Protein AF-X1IVI4-F1 (afdb_monomer_lite)

InterPro domains:
  IPR029063 S-adenosyl-L-methionine-dependent methyltransferase superfamily [G3DSA:3.40.50.150] (203-255)
  IPR029063 S-adenosyl-L-methionine-dependent methyltransferase superfamily [SSF53335] (155-255)
  IPR050953 N(4)/N(6)-adenine-specific DNA methyltransferase [PTHR33841] (77-255)

pLDDT: mean 82.11, std 11.9, range [46.81, 95.81]

Radius of gyration: 19.96 Å; chains: 1; bounding box: 58×44×61 Å

Structure (mmCIF, N/CA/C/O backbone):
data_AF-X1IVI4-F1
#
_entry.id   AF-X1IVI4-F1
#
loop_
_atom_site.group_PDB
_atom_site.id
_atom_site.type_symbol
_atom_site.label_atom_id
_atom_site.label_alt_id
_atom_site.label_comp_id
_atom_site.label_asym_id
_atom_site.label_entity_id
_atom_site.label_seq_id
_atom_site.pdbx_PDB_ins_code
_atom_site.Cartn_x
_atom_site.Cartn_y
_atom_site.Cartn_z
_atom_site.occupancy
_atom_site.B_iso_or_equiv
_atom_site.auth_seq_id
_atom_site.auth_comp_id
_atom_site.auth_asym_id
_atom_site.auth_atom_id
_atom_site.pdbx_PDB_model_num
ATOM 1 N N . LEU A 1 1 ? 22.236 2.632 11.333 1.00 52.00 1 LEU A N 1
ATOM 2 C CA . LEU A 1 1 ? 20.881 2.958 11.839 1.00 52.00 1 LEU A CA 1
ATOM 3 C C . LEU A 1 1 ? 20.110 1.656 11.876 1.00 52.00 1 LEU A C 1
ATOM 5 O O . LEU A 1 1 ? 19.772 1.138 10.817 1.00 52.00 1 LEU A O 1
ATOM 9 N N . GLU A 1 2 ? 19.978 1.084 13.067 1.00 62.72 2 GLU A N 1
ATOM 10 C CA . GLU A 1 2 ? 19.555 -0.302 13.268 1.00 62.72 2 GLU A CA 1
ATOM 11 C C . GLU A 1 2 ? 18.112 -0.347 13.764 1.00 62.72 2 GLU A C 1
ATOM 13 O O . GLU A 1 2 ? 17.697 0.466 14.592 1.00 62.72 2 GLU A O 1
ATOM 18 N N . TRP A 1 3 ? 17.346 -1.287 13.221 1.00 69.19 3 TRP A N 1
ATOM 19 C CA . TRP A 1 3 ? 16.094 -1.709 13.826 1.00 69.19 3 TRP A CA 1
ATOM 20 C C . TRP A 1 3 ? 16.425 -2.445 15.117 1.00 69.19 3 TRP A C 1
ATOM 22 O O . TRP A 1 3 ? 17.243 -3.365 15.102 1.00 69.19 3 TRP A O 1
ATOM 32 N N . VAL A 1 4 ? 15.793 -2.058 16.222 1.00 72.00 4 VAL A N 1
ATOM 33 C CA . VAL A 1 4 ? 15.924 -2.782 17.491 1.00 72.00 4 VAL A CA 1
ATOM 34 C C . VAL A 1 4 ? 14.579 -3.393 17.821 1.00 72.00 4 VAL A C 1
ATOM 36 O O . VAL A 1 4 ? 13.548 -2.731 17.724 1.00 72.00 4 VAL A O 1
ATOM 39 N N . ILE A 1 5 ? 14.586 -4.667 18.197 1.00 70.38 5 ILE A N 1
ATOM 40 C CA . ILE A 1 5 ? 13.377 -5.381 18.593 1.00 70.38 5 ILE A CA 1
ATOM 41 C C . ILE A 1 5 ? 13.575 -5.891 20.001 1.00 70.38 5 ILE A C 1
ATOM 43 O O . ILE A 1 5 ? 14.513 -6.635 20.287 1.00 70.38 5 ILE A O 1
ATOM 47 N N . ARG A 1 6 ? 12.672 -5.480 20.882 1.00 73.19 6 ARG A N 1
ATOM 48 C CA . ARG A 1 6 ? 12.629 -5.932 22.260 1.00 73.19 6 ARG A CA 1
ATOM 49 C C . ARG A 1 6 ? 11.423 -6.838 22.423 1.00 73.19 6 ARG A C 1
ATOM 51 O O . ARG A 1 6 ? 10.284 -6.398 22.340 1.00 73.19 6 ARG A O 1
ATOM 58 N N . VAL A 1 7 ? 11.689 -8.113 22.662 1.00 68.31 7 VAL A N 1
ATOM 59 C CA . VAL A 1 7 ? 10.651 -9.107 22.938 1.00 68.31 7 VAL A CA 1
ATOM 60 C C . VAL A 1 7 ? 10.567 -9.312 24.444 1.00 68.31 7 VAL A C 1
ATOM 62 O O . VAL A 1 7 ? 11.583 -9.522 25.107 1.00 68.31 7 VAL A O 1
ATOM 65 N N . SER A 1 8 ? 9.357 -9.266 24.987 1.00 70.88 8 SER A N 1
ATOM 66 C CA . SER A 1 8 ? 9.056 -9.680 26.353 1.00 70.88 8 SER A CA 1
ATOM 67 C C . SER A 1 8 ? 7.964 -10.756 26.361 1.00 70.88 8 SER A C 1
ATOM 69 O O . SER A 1 8 ? 7.413 -11.125 25.325 1.00 70.88 8 SER A O 1
ATOM 71 N N . ASN A 1 9 ? 7.626 -11.264 27.548 1.00 60.81 9 ASN A N 1
ATOM 72 C CA . ASN A 1 9 ? 6.599 -12.297 27.702 1.00 60.81 9 ASN A CA 1
ATOM 73 C C . ASN A 1 9 ? 5.182 -11.829 27.324 1.00 60.81 9 ASN A C 1
ATOM 75 O O . ASN A 1 9 ? 4.308 -12.668 27.126 1.00 60.81 9 ASN A O 1
ATOM 79 N N . SER A 1 10 ? 4.927 -10.522 27.266 1.00 68.12 10 SER A N 1
ATOM 80 C CA . SER A 1 10 ? 3.592 -9.965 27.007 1.00 68.12 10 SER A CA 1
ATOM 81 C C . SER A 1 10 ? 3.530 -9.054 25.789 1.00 68.12 10 SER A C 1
ATOM 83 O O . SER A 1 10 ? 2.434 -8.743 25.334 1.00 68.12 10 SER A O 1
ATOM 85 N N . GLU A 1 11 ? 4.670 -8.636 25.247 1.00 74.38 11 GLU A N 1
ATOM 86 C CA . GLU A 1 11 ? 4.734 -7.596 24.221 1.00 74.38 11 GLU A CA 1
ATOM 87 C C . GLU A 1 11 ? 5.984 -7.725 23.352 1.00 74.38 11 GLU A C 1
ATOM 89 O O . GLU A 1 11 ? 7.027 -8.204 23.804 1.00 74.38 11 GLU A O 1
ATOM 94 N N . VAL A 1 12 ? 5.880 -7.239 22.118 1.00 70.69 12 VAL A N 1
ATOM 95 C CA . VAL A 1 12 ? 7.023 -6.924 21.262 1.00 70.69 12 VAL A CA 1
ATOM 96 C C . VAL A 1 12 ? 7.058 -5.422 21.026 1.00 70.69 12 VAL A C 1
ATOM 98 O O . VAL A 1 12 ? 6.087 -4.853 20.527 1.00 70.69 12 VAL A O 1
ATOM 101 N N . GLU A 1 13 ? 8.179 -4.794 21.363 1.00 77.12 13 GLU A N 1
ATOM 102 C CA . GLU A 1 13 ? 8.463 -3.390 21.077 1.00 77.12 13 GLU A CA 1
ATOM 103 C C . GLU A 1 13 ? 9.459 -3.292 19.916 1.00 77.12 13 GLU A C 1
ATOM 105 O O . GLU A 1 13 ? 10.494 -3.963 19.900 1.00 77.12 13 GLU A O 1
ATOM 110 N N . TYR A 1 14 ? 9.153 -2.438 18.946 1.00 72.25 14 TYR A N 1
ATOM 111 C CA . TYR A 1 14 ? 9.978 -2.183 17.771 1.00 72.25 14 TYR A CA 1
ATOM 112 C C . TYR A 1 14 ? 10.471 -0.762 17.825 1.00 72.25 14 TYR A C 1
ATOM 114 O O . TYR A 1 14 ? 9.686 0.157 18.063 1.00 72.25 14 TYR A O 1
ATOM 122 N N . TYR A 1 15 ? 11.748 -0.592 17.529 1.00 76.25 15 TYR A N 1
ATOM 123 C CA . TYR A 1 15 ? 12.389 0.701 17.508 1.00 76.25 15 TYR A CA 1
ATOM 124 C C . TYR A 1 15 ? 12.994 0.972 16.140 1.00 76.25 15 TYR A C 1
ATOM 126 O O . TYR A 1 15 ? 13.661 0.113 15.556 1.00 76.25 15 TYR A O 1
ATOM 134 N N . TRP A 1 16 ? 12.830 2.205 15.679 1.00 72.94 16 TRP A N 1
ATOM 135 C CA . TRP A 1 16 ? 13.530 2.741 14.521 1.00 72.94 16 TRP A CA 1
ATOM 136 C C . TRP A 1 16 ? 14.096 4.112 14.881 1.00 72.94 16 TRP A C 1
ATOM 138 O O . TRP A 1 16 ? 13.392 4.950 15.431 1.00 72.94 16 TRP A O 1
ATOM 148 N N . LYS A 1 17 ? 15.397 4.326 14.637 1.00 75.19 17 LYS A N 1
ATOM 149 C CA . LYS A 1 17 ? 16.117 5.555 15.040 1.00 75.19 17 LYS A CA 1
ATOM 150 C C . LYS A 1 17 ? 15.911 5.935 16.528 1.00 75.19 17 LYS A C 1
ATOM 152 O O . LYS A 1 17 ? 15.876 7.113 16.859 1.00 75.19 17 LYS A O 1
ATOM 157 N N . ASN A 1 18 ? 15.828 4.940 17.420 1.00 69.12 18 ASN A N 1
ATOM 158 C CA . ASN A 1 18 ? 15.554 5.075 18.865 1.00 69.12 18 ASN A CA 1
ATOM 159 C C . ASN A 1 18 ? 14.126 5.515 19.247 1.00 69.12 18 ASN A C 1
ATOM 161 O O . ASN A 1 18 ? 13.861 5.730 20.428 1.00 69.12 18 ASN A O 1
ATOM 165 N N . GLU A 1 19 ? 13.196 5.598 18.296 1.00 71.75 19 GLU A N 1
ATOM 166 C CA . GLU A 1 19 ? 11.774 5.820 18.569 1.00 71.75 19 GLU A CA 1
ATOM 167 C C . GLU A 1 19 ? 11.023 4.489 18.572 1.00 71.75 19 GLU A C 1
ATOM 169 O O . GLU A 1 19 ? 11.258 3.654 17.698 1.00 71.75 19 GLU A O 1
ATOM 174 N N . ILE A 1 20 ? 10.115 4.286 19.535 1.00 72.06 20 ILE A N 1
ATOM 175 C CA . ILE A 1 20 ? 9.200 3.138 19.510 1.00 72.06 20 ILE A CA 1
ATOM 176 C C . ILE A 1 20 ? 8.223 3.353 18.357 1.00 72.06 20 ILE A C 1
ATOM 178 O O . ILE A 1 20 ? 7.423 4.286 18.380 1.00 72.06 20 ILE A O 1
ATOM 182 N N . ILE A 1 21 ? 8.278 2.472 17.367 1.00 72.50 21 ILE A N 1
ATOM 183 C CA . ILE A 1 21 ? 7.379 2.483 16.212 1.00 72.50 21 ILE A CA 1
ATOM 184 C C . ILE A 1 21 ? 6.227 1.493 16.384 1.00 72.50 21 ILE A C 1
ATOM 186 O O . ILE A 1 21 ? 5.130 1.725 15.910 1.00 72.50 21 ILE A O 1
ATOM 190 N N . ALA A 1 22 ? 6.390 0.395 17.108 1.00 66.88 22 ALA A N 1
ATOM 191 C CA . ALA A 1 22 ? 5.257 -0.484 17.363 1.00 66.88 22 ALA A CA 1
ATOM 192 C C . ALA A 1 22 ? 5.391 -1.144 18.719 1.00 66.88 22 ALA A C 1
ATOM 194 O O . ALA A 1 22 ? 6.490 -1.487 19.153 1.00 66.88 22 ALA A O 1
ATOM 195 N N . LYS A 1 23 ? 4.245 -1.329 19.365 1.00 72.62 23 LYS A N 1
ATOM 196 C CA . LYS A 1 23 ? 4.102 -2.126 20.571 1.00 72.62 23 LYS A CA 1
ATOM 197 C C . LYS A 1 23 ? 2.948 -3.084 20.339 1.00 72.62 23 LYS A C 1
ATOM 199 O O . LYS A 1 23 ? 1.798 -2.663 20.274 1.00 72.62 23 LYS A O 1
ATOM 204 N N . ILE A 1 24 ? 3.283 -4.351 20.139 1.00 67.50 24 ILE A N 1
ATOM 205 C CA . ILE A 1 24 ? 2.316 -5.406 19.852 1.00 67.50 24 ILE A CA 1
ATOM 206 C C . ILE A 1 24 ? 2.166 -6.238 21.115 1.00 67.50 24 ILE A C 1
ATOM 208 O O . ILE A 1 24 ? 3.107 -6.919 21.522 1.00 67.50 24 ILE A O 1
ATOM 212 N N . GLU A 1 25 ? 0.996 -6.190 21.746 1.00 69.88 25 GLU A N 1
ATOM 213 C CA . GLU A 1 25 ? 0.688 -7.088 22.856 1.00 69.88 25 GLU A CA 1
ATOM 214 C C . GLU A 1 25 ? 0.514 -8.515 22.322 1.00 69.88 25 GLU A C 1
ATOM 216 O O . GLU A 1 25 ? -0.362 -8.797 21.510 1.00 69.88 25 GLU A O 1
ATOM 221 N N . LEU A 1 26 ? 1.334 -9.450 22.799 1.00 60.03 26 LEU A N 1
ATOM 222 C CA . LEU A 1 26 ? 1.323 -10.846 22.345 1.00 60.03 26 LEU A CA 1
ATOM 223 C C . LEU A 1 26 ? 0.174 -11.671 22.952 1.00 60.03 26 LEU A C 1
ATOM 225 O O . LEU A 1 26 ? 0.108 -12.889 22.752 1.00 60.03 26 LEU A O 1
ATOM 229 N N . GLY A 1 27 ? -0.699 -11.037 23.746 1.00 55.28 27 GLY A N 1
ATOM 230 C CA . GLY A 1 27 ? -1.882 -11.665 24.335 1.00 55.28 27 GLY A CA 1
ATOM 231 C C . GLY A 1 27 ? -1.582 -12.968 25.085 1.00 55.28 27 GLY A C 1
ATOM 232 O O . GLY A 1 27 ? -2.440 -13.847 25.159 1.00 55.28 27 GLY A O 1
ATOM 233 N N . ILE A 1 28 ? -0.361 -13.156 25.614 1.00 52.16 28 ILE A N 1
ATOM 234 C CA . ILE A 1 28 ? 0.049 -14.397 26.290 1.00 52.16 28 ILE A CA 1
ATOM 235 C C . ILE A 1 28 ? -0.535 -14.425 27.709 1.00 52.16 28 ILE A C 1
ATOM 237 O O . ILE A 1 28 ? 0.174 -14.378 28.711 1.00 52.16 28 ILE A O 1
ATOM 241 N N . LYS A 1 29 ? -1.863 -14.504 27.823 1.00 50.81 29 LYS A N 1
ATOM 242 C CA . LYS A 1 29 ? -2.499 -14.945 29.067 1.00 50.81 29 LYS A CA 1
ATOM 243 C C . LYS A 1 29 ? -2.269 -16.452 29.213 1.00 50.81 29 LYS A C 1
ATOM 245 O O . LYS A 1 29 ? -2.245 -17.176 28.220 1.00 50.81 29 LYS A O 1
ATOM 250 N N . LYS A 1 30 ? -2.093 -16.931 30.452 1.00 49.12 30 LYS A N 1
ATOM 251 C CA . LYS A 1 30 ? -1.904 -18.352 30.838 1.00 49.12 30 LYS A CA 1
ATOM 252 C C . LYS A 1 30 ? -3.148 -19.233 30.572 1.00 49.12 30 LYS A C 1
ATOM 254 O O . LYS A 1 30 ? -3.484 -20.102 31.369 1.00 49.12 30 LYS A O 1
ATOM 259 N N . THR A 1 31 ? -3.866 -19.000 29.481 1.00 56.88 31 THR A N 1
ATOM 260 C CA . THR A 1 31 ? -5.021 -19.778 29.031 1.00 56.88 31 THR A CA 1
ATOM 261 C C . THR A 1 31 ? -4.674 -20.502 27.735 1.00 56.88 31 THR A C 1
ATOM 263 O O . THR A 1 31 ? -3.832 -20.053 26.960 1.00 56.88 31 THR A O 1
ATOM 266 N N . LYS A 1 32 ? -5.302 -21.659 27.510 1.00 56.91 32 LYS A N 1
ATOM 267 C CA . LYS A 1 32 ? -5.091 -22.497 26.323 1.00 56.91 32 LYS A CA 1
ATOM 268 C C . LYS A 1 32 ? -5.455 -21.684 25.068 1.00 56.91 32 LYS A C 1
ATOM 270 O O . LYS A 1 32 ? -6.625 -21.361 24.888 1.00 56.91 32 LYS A O 1
ATOM 275 N N . LYS A 1 33 ? -4.460 -21.312 24.255 1.00 65.19 33 LYS A N 1
ATOM 276 C CA . LYS A 1 33 ? -4.655 -20.521 23.026 1.00 65.19 33 LYS A CA 1
ATOM 277 C C . LYS A 1 33 ? -5.454 -21.313 21.990 1.00 65.19 33 LYS A C 1
ATOM 279 O O . LYS A 1 33 ? -5.271 -22.528 21.873 1.00 65.19 33 LYS A O 1
ATOM 284 N N . SER A 1 34 ? -6.333 -20.635 21.257 1.00 73.25 34 SER A N 1
ATOM 285 C CA . SER A 1 34 ? -7.031 -21.230 20.117 1.00 73.25 34 SER A CA 1
ATOM 286 C C . SER A 1 34 ? -6.068 -21.425 18.935 1.00 73.25 34 SER A C 1
ATOM 288 O O . SER A 1 34 ? -4.972 -20.862 18.911 1.00 73.25 34 SER A O 1
ATOM 290 N N . LYS A 1 35 ? -6.458 -22.232 17.936 1.00 75.12 35 LYS A N 1
ATOM 291 C CA . LYS A 1 35 ? -5.673 -22.376 16.693 1.00 75.12 35 LYS A CA 1
ATOM 292 C C . LYS A 1 35 ? -5.521 -21.041 15.950 1.00 75.12 35 LYS A C 1
ATOM 294 O O . LYS A 1 35 ? -4.478 -20.812 15.347 1.00 75.12 35 LYS A O 1
ATOM 299 N N . GLU A 1 36 ? -6.531 -20.178 16.028 1.00 74.38 36 GLU A N 1
ATOM 300 C CA . GLU A 1 36 ? -6.524 -18.859 15.391 1.00 74.38 36 GLU A CA 1
ATOM 301 C C . GLU A 1 36 ? -5.499 -17.930 16.054 1.00 74.38 36 GLU A C 1
ATOM 303 O O . GLU A 1 36 ? -4.678 -17.323 15.373 1.00 74.38 36 GLU A O 1
ATOM 308 N N . ASP A 1 37 ? -5.453 -17.918 17.391 1.00 70.00 37 ASP A N 1
ATOM 309 C CA . ASP A 1 37 ? -4.484 -17.110 18.145 1.00 70.00 37 ASP A CA 1
ATOM 310 C C . ASP A 1 37 ? -3.037 -17.494 17.810 1.00 70.00 37 ASP A C 1
ATOM 312 O O . ASP A 1 37 ? -2.162 -16.636 17.714 1.00 70.00 37 ASP A O 1
ATOM 316 N N . ILE A 1 38 ? -2.772 -18.793 17.634 1.00 74.00 38 ILE A N 1
ATOM 317 C CA . ILE A 1 38 ? -1.444 -19.292 17.256 1.00 74.00 38 ILE A CA 1
ATOM 318 C C . ILE A 1 38 ? -1.061 -18.769 15.869 1.00 74.00 38 ILE A C 1
ATOM 320 O O . ILE A 1 38 ? 0.036 -18.242 15.709 1.00 74.00 38 ILE A O 1
ATOM 324 N N . LYS A 1 39 ? -1.978 -18.835 14.900 1.00 75.81 39 LYS A N 1
ATOM 325 C CA . LYS A 1 39 ? -1.747 -18.374 13.526 1.00 75.81 39 LYS A CA 1
ATOM 326 C C . LYS A 1 39 ? -1.482 -16.866 13.447 1.00 75.81 39 LYS A C 1
ATOM 328 O O . LYS A 1 39 ? -0.621 -16.428 12.683 1.00 75.81 39 LYS A O 1
ATOM 333 N N . ILE A 1 40 ? -2.183 -16.071 14.257 1.00 73.38 40 ILE A N 1
ATOM 334 C CA . ILE A 1 40 ? -1.942 -14.624 14.368 1.00 73.38 40 ILE A CA 1
ATOM 335 C C . ILE A 1 40 ? -0.533 -14.364 14.910 1.00 73.38 40 ILE A C 1
ATOM 337 O O . ILE A 1 40 ? 0.213 -13.569 14.342 1.00 73.38 40 ILE A O 1
ATOM 341 N N . ILE A 1 41 ? -0.129 -15.071 15.968 1.00 72.12 41 ILE A N 1
ATOM 342 C CA . ILE A 1 41 ? 1.209 -14.918 16.556 1.00 72.12 41 ILE A CA 1
ATOM 343 C C . ILE A 1 41 ? 2.298 -15.338 15.572 1.00 72.12 41 ILE A C 1
ATOM 345 O O . ILE A 1 41 ? 3.292 -14.631 15.440 1.00 72.12 41 ILE A O 1
ATOM 349 N N . GLU A 1 42 ? 2.120 -16.455 14.869 1.00 76.94 42 GLU A N 1
ATOM 350 C CA . GLU A 1 42 ? 3.041 -16.897 13.818 1.00 76.94 42 GLU A CA 1
ATOM 351 C C . GLU A 1 42 ? 3.179 -15.842 12.717 1.00 76.94 42 GLU A C 1
ATOM 353 O O . GLU A 1 42 ? 4.297 -15.533 12.306 1.00 76.94 42 GLU A O 1
ATOM 358 N N . SER A 1 43 ? 2.064 -15.234 12.298 1.00 76.12 43 SER A N 1
ATOM 359 C CA . SER A 1 43 ? 2.056 -14.163 11.294 1.00 76.12 43 SER A CA 1
ATOM 360 C C . SER A 1 43 ? 2.820 -12.936 11.787 1.00 76.12 43 SER A C 1
ATOM 362 O O . SER A 1 43 ? 3.706 -12.447 11.087 1.00 76.12 43 SER A O 1
ATOM 364 N N . ILE A 1 44 ? 2.559 -12.493 13.023 1.00 72.94 44 ILE A N 1
ATOM 365 C CA . ILE A 1 44 ? 3.290 -11.388 13.652 1.00 72.94 44 ILE A CA 1
ATOM 366 C C . ILE A 1 44 ? 4.781 -11.715 13.672 1.00 72.94 44 ILE A C 1
ATOM 368 O O . ILE A 1 44 ? 5.552 -10.944 13.113 1.00 72.94 44 ILE A O 1
ATOM 372 N N . LEU A 1 45 ? 5.191 -12.866 14.219 1.00 74.62 45 LEU A N 1
ATOM 373 C CA . LEU A 1 45 ? 6.593 -13.301 14.288 1.00 74.62 45 LEU A CA 1
ATOM 374 C C . LEU A 1 45 ? 7.269 -13.334 12.907 1.00 74.62 45 LEU A C 1
ATOM 376 O O . LEU A 1 45 ? 8.397 -12.858 12.764 1.00 74.62 45 LEU A O 1
ATOM 380 N N . ALA A 1 46 ? 6.583 -13.836 11.880 1.00 78.56 46 ALA A N 1
ATOM 381 C CA . ALA A 1 46 ? 7.094 -13.850 10.512 1.00 78.56 46 ALA A CA 1
ATOM 382 C C . ALA A 1 46 ? 7.322 -12.430 9.969 1.00 78.56 46 ALA A C 1
ATOM 384 O O . ALA A 1 46 ? 8.360 -12.173 9.353 1.00 78.56 46 ALA A O 1
ATOM 385 N N . THR A 1 47 ? 6.410 -11.492 10.250 1.00 78.81 47 THR A N 1
ATOM 386 C CA . THR A 1 47 ? 6.570 -10.086 9.838 1.00 78.81 47 THR A CA 1
ATOM 387 C C . THR A 1 47 ? 7.746 -9.398 10.538 1.00 78.81 47 THR A C 1
ATOM 389 O O . THR A 1 47 ? 8.469 -8.625 9.914 1.00 78.81 47 THR A O 1
ATOM 392 N N . ILE A 1 48 ? 8.027 -9.741 11.804 1.00 73.06 48 ILE A N 1
ATOM 393 C CA . ILE A 1 48 ? 9.208 -9.257 12.551 1.00 73.06 48 ILE A CA 1
ATOM 394 C C . ILE A 1 48 ? 10.483 -9.605 11.804 1.00 73.06 48 ILE A C 1
ATOM 396 O O . ILE A 1 48 ? 11.336 -8.752 11.550 1.00 73.06 48 ILE A O 1
ATOM 400 N N . VAL A 1 49 ? 10.602 -10.889 11.466 1.00 76.56 49 VAL A N 1
ATOM 401 C CA . VAL A 1 49 ? 11.758 -11.411 10.754 1.00 76.56 49 VAL A CA 1
ATOM 402 C C . VAL A 1 49 ? 11.841 -10.744 9.391 1.00 76.56 49 VAL A C 1
ATOM 404 O O . VAL A 1 49 ? 12.931 -10.344 9.002 1.00 76.56 49 VAL A O 1
ATOM 407 N N . ALA A 1 50 ? 10.712 -10.563 8.697 1.00 77.06 50 ALA A N 1
ATOM 408 C CA . ALA A 1 50 ? 10.662 -9.897 7.401 1.00 77.06 50 ALA A CA 1
ATOM 409 C C . ALA A 1 50 ? 11.212 -8.462 7.453 1.00 77.06 50 ALA A C 1
ATOM 411 O O . ALA A 1 50 ? 12.062 -8.123 6.635 1.00 77.06 50 ALA A O 1
ATOM 412 N N . VAL A 1 51 ? 10.809 -7.665 8.448 1.00 73.75 51 VAL A N 1
ATOM 413 C CA . VAL A 1 51 ? 11.245 -6.268 8.624 1.00 73.75 51 VAL A CA 1
ATOM 414 C C . VAL A 1 51 ? 12.751 -6.148 8.884 1.00 73.75 51 VAL A C 1
ATOM 416 O O . VAL A 1 51 ? 13.388 -5.239 8.351 1.00 73.75 51 VAL A O 1
ATOM 419 N N . ILE A 1 52 ? 13.335 -7.058 9.673 1.00 70.56 52 ILE A N 1
ATOM 420 C CA . ILE A 1 52 ? 14.790 -7.068 9.922 1.00 70.56 52 ILE A CA 1
ATOM 421 C C . ILE A 1 52 ? 15.548 -7.673 8.737 1.00 70.56 52 ILE A C 1
ATOM 423 O O . ILE A 1 52 ? 16.677 -7.281 8.435 1.00 70.56 52 ILE A O 1
ATOM 427 N N . SER A 1 53 ? 14.957 -8.670 8.080 1.00 68.31 53 SER A N 1
ATOM 428 C CA . SER A 1 53 ? 15.610 -9.384 6.994 1.00 68.31 53 SER A CA 1
ATOM 429 C C . SER A 1 53 ? 15.775 -8.468 5.787 1.00 68.31 53 SER A C 1
ATOM 431 O O . SER A 1 53 ? 14.818 -7.904 5.262 1.00 68.31 53 SER A O 1
ATOM 433 N N . ASN A 1 54 ? 17.005 -8.339 5.303 1.00 66.12 54 ASN A N 1
ATOM 434 C CA . ASN A 1 54 ? 17.263 -7.586 4.087 1.00 66.12 54 ASN A CA 1
ATOM 435 C C . ASN A 1 54 ? 16.869 -8.432 2.864 1.00 66.12 54 ASN A C 1
ATOM 437 O O . ASN A 1 54 ? 17.687 -9.193 2.346 1.00 66.12 54 ASN A O 1
ATOM 441 N N . ARG A 1 55 ? 15.602 -8.344 2.441 1.00 72.12 55 ARG A N 1
ATOM 442 C CA . ARG A 1 55 ? 15.067 -9.109 1.304 1.00 72.12 55 ARG A CA 1
ATOM 443 C C . ARG A 1 55 ? 15.562 -8.535 -0.035 1.00 72.12 55 ARG A C 1
ATOM 445 O O . ARG A 1 55 ? 15.407 -7.329 -0.251 1.00 72.12 55 ARG A O 1
ATOM 452 N N . PRO A 1 56 ? 16.157 -9.366 -0.915 1.00 72.69 56 PRO A N 1
ATOM 453 C CA . PRO A 1 56 ? 16.659 -8.921 -2.215 1.00 72.69 56 PRO A CA 1
ATOM 454 C C . PRO A 1 56 ? 15.558 -8.808 -3.279 1.00 72.69 56 PRO A C 1
ATOM 456 O O . PRO A 1 56 ? 15.696 -7.993 -4.188 1.00 72.69 56 PRO A O 1
ATOM 459 N N . SER A 1 57 ? 14.473 -9.581 -3.160 1.00 83.25 57 SER A N 1
ATOM 460 C CA . SER A 1 57 ? 13.317 -9.525 -4.056 1.00 83.25 57 SER A CA 1
ATOM 461 C C . SER A 1 57 ? 11.997 -9.448 -3.288 1.00 83.25 57 SER A C 1
ATOM 463 O O . SER A 1 57 ? 11.913 -9.872 -2.130 1.00 83.25 57 SER A O 1
ATOM 465 N N . PHE A 1 58 ? 10.982 -8.899 -3.949 1.00 87.00 58 PHE A N 1
ATOM 466 C CA . PHE A 1 58 ? 9.615 -8.775 -3.463 1.00 87.00 58 PHE A CA 1
ATOM 467 C C . PHE A 1 58 ? 8.636 -9.380 -4.469 1.00 87.00 58 PHE A C 1
ATOM 469 O O . PHE A 1 58 ? 8.451 -8.829 -5.551 1.00 87.00 58 PHE A O 1
ATOM 476 N N . ASN A 1 59 ? 7.968 -10.458 -4.065 1.00 89.88 59 ASN A N 1
ATOM 477 C CA . ASN A 1 59 ? 6.665 -10.868 -4.589 1.00 89.88 59 ASN A CA 1
ATOM 478 C C . ASN A 1 59 ? 5.548 -10.448 -3.623 1.00 89.88 59 ASN A C 1
ATOM 480 O O . ASN A 1 59 ? 5.823 -9.877 -2.562 1.00 89.88 59 ASN A O 1
ATOM 484 N N . ALA A 1 60 ? 4.297 -10.761 -3.963 1.00 89.25 60 ALA A N 1
ATOM 485 C CA . ALA A 1 60 ? 3.129 -10.393 -3.167 1.00 89.25 60 ALA A CA 1
ATOM 486 C C . ALA A 1 60 ? 3.206 -10.884 -1.711 1.00 89.25 60 ALA A C 1
ATOM 488 O O . ALA A 1 60 ? 2.864 -10.155 -0.779 1.00 89.25 60 ALA A O 1
ATOM 489 N N . GLU A 1 61 ? 3.672 -12.112 -1.488 1.00 88.75 61 GLU A N 1
ATOM 490 C CA . GLU A 1 61 ? 3.751 -12.729 -0.164 1.00 88.75 61 GLU A CA 1
ATOM 491 C C . GLU A 1 61 ? 4.860 -12.100 0.687 1.00 88.75 61 GLU A C 1
ATOM 493 O O . GLU A 1 61 ? 4.621 -11.733 1.837 1.00 88.75 61 GLU A O 1
ATOM 498 N N . ILE A 1 62 ? 6.064 -11.925 0.133 1.00 88.25 62 ILE A N 1
ATOM 499 C CA . ILE A 1 62 ? 7.194 -11.295 0.834 1.00 88.25 62 ILE A CA 1
ATOM 500 C C . ILE A 1 62 ? 6.878 -9.829 1.138 1.00 88.25 62 ILE A C 1
ATOM 502 O O . ILE A 1 62 ? 7.156 -9.354 2.242 1.00 88.25 62 ILE A O 1
ATOM 506 N N . PHE A 1 63 ? 6.272 -9.123 0.184 1.00 90.62 63 PHE A N 1
ATOM 507 C CA . PHE A 1 63 ? 5.865 -7.737 0.363 1.00 90.62 63 PHE A CA 1
ATOM 508 C C . PHE A 1 63 ? 4.826 -7.616 1.485 1.00 90.62 63 PHE A C 1
ATOM 510 O O . PHE A 1 63 ? 5.005 -6.816 2.404 1.00 90.62 63 PHE A O 1
ATOM 517 N N . ALA A 1 64 ? 3.811 -8.486 1.504 1.00 90.81 64 ALA A N 1
ATOM 518 C CA . ALA A 1 64 ? 2.812 -8.524 2.571 1.00 90.81 64 ALA A CA 1
ATOM 519 C C . ALA A 1 64 ? 3.370 -8.940 3.937 1.00 90.81 64 ALA A C 1
ATOM 521 O O . ALA A 1 64 ? 2.902 -8.447 4.960 1.00 90.81 64 ALA A O 1
ATOM 522 N N . LEU A 1 65 ? 4.396 -9.792 3.996 1.00 87.88 65 LEU A N 1
ATOM 523 C CA . LEU A 1 65 ? 5.061 -10.090 5.266 1.00 87.88 65 LEU A CA 1
ATOM 524 C C . LEU A 1 65 ? 5.700 -8.840 5.883 1.00 87.88 65 LEU A C 1
ATOM 526 O O . LEU A 1 65 ? 5.744 -8.719 7.102 1.00 87.88 65 LEU A O 1
ATOM 530 N N . GLN A 1 66 ? 6.194 -7.905 5.074 1.00 87.19 66 GLN A N 1
ATOM 531 C CA . GLN A 1 66 ? 6.857 -6.704 5.582 1.00 87.19 66 GLN A CA 1
ATOM 532 C C . GLN A 1 66 ? 5.904 -5.507 5.743 1.00 87.19 66 GLN A C 1
ATOM 534 O O . GLN A 1 66 ? 6.048 -4.727 6.686 1.00 87.19 66 GLN A O 1
ATOM 539 N N . TYR A 1 67 ? 4.910 -5.379 4.866 1.00 91.19 67 TYR A N 1
ATOM 540 C CA . TYR A 1 67 ? 4.055 -4.191 4.735 1.00 91.19 67 TYR A CA 1
ATOM 541 C C . TYR A 1 67 ? 2.550 -4.481 4.874 1.00 91.19 67 TYR A C 1
ATOM 543 O O . TYR A 1 67 ? 1.731 -3.571 4.802 1.00 91.19 67 TYR A O 1
ATOM 551 N N . GLY A 1 68 ? 2.159 -5.742 5.055 1.00 91.25 68 GLY A N 1
ATOM 552 C CA . GLY A 1 68 ? 0.761 -6.141 5.215 1.00 91.25 68 GLY A CA 1
ATOM 553 C C . GLY A 1 68 ? 0.171 -5.778 6.577 1.00 91.25 68 GLY A C 1
ATOM 554 O O . GLY A 1 68 ? 0.877 -5.330 7.477 1.00 91.25 68 GLY A O 1
ATOM 555 N N . GLU A 1 69 ? -1.130 -6.021 6.747 1.00 88.12 69 GLU A N 1
ATOM 556 C CA . GLU A 1 69 ? -1.923 -5.586 7.913 1.00 88.12 69 GLU A CA 1
ATOM 557 C C . GLU A 1 69 ? -1.384 -6.098 9.261 1.00 88.12 69 GLU A C 1
ATOM 559 O O . GLU A 1 69 ? -1.522 -5.452 10.299 1.00 88.12 69 GLU A O 1
ATOM 564 N N . TRP A 1 70 ? -0.705 -7.244 9.242 1.00 83.94 70 TRP A N 1
ATOM 565 C CA . TRP A 1 70 ? -0.109 -7.862 10.427 1.00 83.94 70 TRP A CA 1
ATOM 566 C C . TRP A 1 70 ? 1.281 -7.323 10.772 1.00 83.94 70 TRP A C 1
ATOM 568 O O . TRP A 1 70 ? 1.865 -7.743 11.773 1.00 83.94 70 TRP A O 1
ATOM 578 N N . SER A 1 71 ? 1.841 -6.433 9.947 1.00 84.69 71 SER A N 1
ATOM 579 C CA . SER A 1 71 ? 3.207 -5.965 10.115 1.00 84.69 71 SER A CA 1
ATOM 580 C C . SER A 1 71 ? 3.310 -4.793 11.106 1.00 84.69 71 SER A C 1
ATOM 582 O O . SER A 1 71 ? 2.435 -3.922 11.169 1.00 84.69 71 SER A O 1
ATOM 584 N N . PRO A 1 72 ? 4.422 -4.697 11.856 1.00 81.19 72 PRO A N 1
ATOM 585 C CA . PRO A 1 72 ? 4.702 -3.555 12.727 1.00 81.19 72 PRO A CA 1
ATOM 586 C C . PRO A 1 72 ? 4.738 -2.227 11.966 1.00 81.19 72 PRO A C 1
ATOM 588 O O . PRO A 1 72 ? 4.332 -1.194 12.497 1.00 81.19 72 PRO A O 1
ATOM 591 N N . ILE A 1 73 ? 5.215 -2.262 10.714 1.00 86.88 73 ILE A N 1
ATOM 592 C CA . ILE A 1 73 ? 5.264 -1.094 9.833 1.00 86.88 73 ILE A CA 1
ATOM 593 C C . ILE A 1 73 ? 3.846 -0.613 9.544 1.00 86.88 73 ILE A C 1
ATOM 595 O O . ILE A 1 73 ? 3.583 0.582 9.672 1.00 86.88 73 ILE A O 1
ATOM 599 N N . PHE A 1 74 ? 2.931 -1.519 9.193 1.00 90.88 74 PHE A N 1
ATOM 600 C CA . PHE A 1 74 ? 1.537 -1.171 8.947 1.00 90.88 74 PHE A CA 1
ATOM 601 C C . PHE A 1 74 ? 0.884 -0.567 10.193 1.00 90.88 74 PHE A C 1
ATOM 603 O O . PHE A 1 74 ? 0.354 0.540 10.119 1.00 90.88 74 PHE A O 1
ATOM 610 N N . TYR A 1 75 ? 0.998 -1.227 11.350 1.00 86.25 75 TYR A N 1
ATOM 611 C CA . TYR A 1 75 ? 0.386 -0.747 12.593 1.00 86.25 75 TYR A CA 1
ATOM 612 C C . TYR A 1 75 ? 0.864 0.661 12.974 1.00 86.25 75 TYR A C 1
ATOM 614 O O . TYR A 1 75 ? 0.052 1.541 13.267 1.00 86.25 75 TYR A O 1
ATOM 622 N N . TYR A 1 76 ? 2.178 0.908 12.918 1.00 86.06 76 TYR A N 1
ATOM 623 C CA . TYR A 1 76 ? 2.721 2.248 13.150 1.00 86.06 76 TYR A CA 1
ATOM 624 C C . TYR A 1 76 ? 2.166 3.264 12.156 1.00 86.06 76 TYR A C 1
ATOM 626 O O . TYR A 1 76 ? 1.744 4.353 12.540 1.00 86.06 76 TYR A O 1
ATOM 634 N N . SER A 1 77 ? 2.170 2.900 10.873 1.00 92.19 77 SER A N 1
ATOM 635 C CA . SER A 1 77 ? 1.777 3.792 9.789 1.00 92.19 77 SER A CA 1
ATOM 636 C C . SER A 1 77 ? 0.318 4.200 9.913 1.00 92.19 77 SER A C 1
ATOM 638 O O . SER A 1 77 ? 0.016 5.387 9.851 1.00 92.19 77 SER A O 1
ATOM 640 N N . ILE A 1 78 ? -0.583 3.246 10.158 1.00 93.62 78 ILE A N 1
ATOM 641 C CA . ILE A 1 78 ? -2.008 3.523 10.350 1.00 93.62 78 ILE A CA 1
ATOM 642 C C . ILE A 1 78 ? -2.241 4.392 11.583 1.00 93.62 78 ILE A C 1
ATOM 644 O O . ILE A 1 78 ? -2.990 5.361 11.493 1.00 93.62 78 ILE A O 1
ATOM 648 N N . ASN A 1 79 ? -1.561 4.128 12.702 1.00 90.44 79 ASN A N 1
ATOM 649 C CA . ASN A 1 79 ? -1.672 4.984 13.884 1.00 90.44 79 ASN A CA 1
ATOM 650 C C . ASN A 1 79 ? -1.178 6.406 13.607 1.00 90.44 79 ASN A C 1
ATOM 652 O O . ASN A 1 79 ? -1.868 7.369 13.932 1.00 90.44 79 ASN A O 1
ATOM 656 N N . LYS A 1 80 ? -0.032 6.555 12.935 1.00 90.62 80 LYS A N 1
ATOM 657 C CA . LYS A 1 80 ? 0.522 7.864 12.577 1.00 90.62 80 LYS A CA 1
ATOM 658 C C . LYS A 1 80 ? -0.399 8.640 11.636 1.00 90.62 80 LYS A C 1
ATOM 660 O O . LYS A 1 80 ? -0.618 9.840 11.822 1.00 90.62 80 LYS A O 1
ATOM 665 N N . LEU A 1 81 ? -0.956 7.955 10.638 1.00 93.75 81 LEU A N 1
ATOM 666 C CA . LEU A 1 81 ? -1.940 8.517 9.717 1.00 93.75 81 LEU A CA 1
ATOM 667 C C . LEU A 1 81 ? -3.226 8.900 10.456 1.00 93.75 81 LEU A C 1
ATOM 669 O O . LEU A 1 81 ? -3.739 9.986 10.215 1.00 93.75 81 LEU A O 1
ATOM 673 N N . SER A 1 82 ? -3.701 8.072 11.389 1.00 92.81 82 SER A N 1
ATOM 674 C CA . SER A 1 82 ? -4.880 8.340 12.220 1.00 92.81 82 SER A CA 1
ATOM 675 C C . SER A 1 82 ? -4.691 9.570 13.110 1.00 92.81 82 SER A C 1
ATOM 677 O O . SER A 1 82 ? -5.510 10.487 13.086 1.00 92.81 82 SER A O 1
ATOM 679 N N . GLU A 1 83 ? -3.565 9.669 13.824 1.00 89.81 83 GLU A N 1
ATOM 680 C CA . GLU A 1 83 ? -3.216 10.841 14.638 1.00 89.81 83 GLU A CA 1
ATOM 681 C C . GLU A 1 83 ? -3.221 12.125 13.806 1.00 89.81 83 GLU A C 1
ATOM 683 O O . GLU A 1 83 ? -3.783 13.149 14.211 1.00 89.81 83 GLU A O 1
ATOM 688 N N . LYS A 1 84 ? -2.613 12.075 12.614 1.00 88.69 84 LYS A N 1
ATOM 689 C CA . LYS A 1 84 ? -2.632 13.195 11.674 1.00 88.69 84 LYS A CA 1
ATOM 690 C C . LYS A 1 84 ? -4.041 13.490 11.194 1.00 88.69 84 LYS A C 1
ATOM 692 O O . LYS A 1 84 ? -4.449 14.647 11.234 1.00 88.69 84 LYS A O 1
ATOM 697 N N . PHE A 1 85 ? -4.792 12.478 10.786 1.00 90.44 85 PHE A N 1
ATOM 698 C CA . PHE A 1 85 ? -6.158 12.638 10.315 1.00 90.44 85 PHE A CA 1
ATOM 699 C C . PHE A 1 85 ? -7.030 13.328 11.369 1.00 90.44 85 PHE A C 1
ATOM 701 O O . PHE A 1 85 ? -7.696 14.310 11.054 1.00 90.44 85 PHE A O 1
ATOM 708 N N . ILE A 1 86 ? -6.932 12.917 12.638 1.00 87.12 86 ILE A N 1
ATOM 709 C CA . ILE A 1 86 ? -7.624 13.541 13.775 1.00 87.12 86 ILE A CA 1
ATOM 710 C C . ILE A 1 86 ? -7.152 14.984 13.992 1.00 87.12 86 ILE A C 1
ATOM 712 O O . ILE A 1 86 ? -7.974 15.886 14.158 1.00 87.12 86 ILE A O 1
ATOM 716 N N . LYS A 1 87 ? -5.837 15.235 13.965 1.00 83.50 87 LYS A N 1
ATOM 717 C CA . LYS A 1 87 ? -5.268 16.579 14.156 1.00 83.50 87 LYS A CA 1
ATOM 718 C C . LYS A 1 87 ? -5.696 17.555 13.054 1.00 83.50 87 LYS A C 1
ATOM 720 O O . LYS A 1 87 ? -5.987 18.713 13.344 1.00 83.50 87 LYS A O 1
ATOM 725 N N . TYR A 1 88 ? -5.747 17.085 11.810 1.00 75.19 88 TYR A N 1
ATOM 726 C CA . TYR A 1 88 ? -6.101 17.863 10.620 1.00 75.19 88 TYR A CA 1
ATOM 727 C C . TYR A 1 88 ? -7.588 17.750 10.243 1.00 75.19 88 TYR A C 1
ATOM 729 O O . TYR A 1 88 ? -8.009 18.307 9.228 1.00 75.19 88 TYR A O 1
ATOM 737 N N . LYS A 1 89 ? -8.413 17.119 11.095 1.00 65.50 89 LYS A N 1
ATOM 738 C CA . LYS A 1 89 ? -9.874 16.967 10.945 1.00 65.50 89 LYS A CA 1
ATOM 739 C C . LYS A 1 89 ? -10.634 18.301 10.868 1.00 65.50 89 LYS A C 1
ATOM 741 O O . LYS A 1 89 ? -11.843 18.303 10.691 1.00 65.50 89 LYS A O 1
ATOM 746 N N . LYS A 1 90 ? -9.964 19.449 10.998 1.00 63.22 90 LYS A N 1
ATOM 747 C CA . LYS A 1 90 ? -10.588 20.780 10.966 1.00 63.22 90 LYS A CA 1
ATOM 748 C C . LYS A 1 90 ? -10.478 21.530 9.626 1.00 63.22 90 LYS A C 1
ATOM 750 O O . LYS A 1 90 ? -10.958 22.654 9.561 1.00 63.22 90 LYS A O 1
ATOM 755 N N . GLU A 1 91 ? -9.907 20.948 8.565 1.00 70.00 91 GLU A N 1
ATOM 756 C CA . GLU A 1 91 ? -9.694 21.641 7.271 1.00 70.00 91 GLU A CA 1
ATOM 757 C C . GLU A 1 91 ? -9.847 20.710 6.036 1.00 70.00 91 GLU A C 1
ATOM 759 O O . GLU A 1 91 ? -10.570 19.715 6.090 1.00 70.00 91 GLU A O 1
ATOM 764 N N . LYS A 1 92 ? -9.161 21.031 4.917 1.00 77.88 92 LYS A N 1
ATOM 765 C CA . LYS A 1 92 ? -9.137 20.382 3.580 1.00 77.88 92 LYS A CA 1
ATOM 766 C C . LYS A 1 92 ? -9.202 18.847 3.590 1.00 77.88 92 LYS A C 1
ATOM 768 O O . LYS A 1 92 ? -9.782 18.258 2.683 1.00 77.88 92 LYS A O 1
ATOM 773 N N . LEU A 1 93 ? -8.640 18.194 4.606 1.00 86.56 93 LEU A N 1
ATOM 774 C CA . LEU A 1 93 ? -8.642 16.736 4.732 1.00 86.56 93 LEU A CA 1
ATOM 775 C C . LEU A 1 93 ? -10.041 16.147 4.977 1.00 86.56 93 LEU A C 1
ATOM 777 O O . LEU A 1 93 ? -10.317 15.042 4.523 1.00 86.56 93 LEU A O 1
ATOM 781 N N . GLN A 1 94 ? -10.945 16.884 5.633 1.00 86.31 94 GLN A N 1
ATOM 782 C CA . GLN A 1 94 ? -12.346 16.460 5.742 1.00 86.31 94 GLN A CA 1
ATOM 783 C C . GLN A 1 94 ? -13.068 16.503 4.402 1.00 86.31 94 GLN A C 1
ATOM 785 O O . GLN A 1 94 ? -13.865 15.613 4.141 1.00 86.31 94 GLN A O 1
ATOM 790 N N . VAL A 1 95 ? -12.753 17.485 3.551 1.00 89.50 95 VAL A N 1
ATOM 791 C CA . VAL A 1 95 ? -13.300 17.550 2.188 1.00 89.50 95 VAL A CA 1
ATOM 792 C C . VAL A 1 95 ? -12.803 16.358 1.371 1.00 89.50 95 VAL A C 1
ATOM 794 O O . VAL A 1 95 ? -13.598 15.673 0.745 1.00 89.50 95 VAL A O 1
ATOM 797 N N . LEU A 1 96 ? -11.504 16.040 1.435 1.00 91.50 96 LEU A N 1
ATOM 798 C CA . LEU A 1 96 ? -10.966 14.848 0.766 1.00 91.50 96 LEU A CA 1
ATOM 799 C C . LEU A 1 96 ? -11.646 13.562 1.248 1.00 91.50 96 LEU A C 1
ATOM 801 O O . LEU A 1 96 ? -12.023 12.732 0.427 1.00 91.50 96 LEU A O 1
ATOM 805 N N . TYR A 1 97 ? -11.837 13.412 2.561 1.00 93.00 97 TYR A N 1
ATOM 806 C CA . TYR A 1 97 ? -12.525 12.253 3.122 1.00 93.00 97 TYR A CA 1
ATOM 807 C C . TYR A 1 97 ? -14.000 12.190 2.713 1.00 93.00 97 TYR A C 1
ATOM 809 O O . TYR A 1 97 ? -14.470 11.112 2.369 1.00 93.00 97 TYR A O 1
ATOM 817 N N . SER A 1 98 ? -14.734 13.309 2.718 1.00 91.88 98 SER A N 1
ATOM 818 C CA . SER A 1 98 ? -16.144 13.320 2.312 1.00 91.88 98 SER A CA 1
ATOM 819 C C . SER A 1 98 ? -16.318 12.993 0.833 1.00 91.88 98 SER A C 1
ATOM 821 O O . SER A 1 98 ? -17.215 12.231 0.488 1.00 91.88 98 SER A O 1
ATOM 823 N N . GLU A 1 99 ? -15.442 13.518 -0.026 1.00 93.31 99 GLU A N 1
ATOM 824 C CA . GLU A 1 99 ? -15.449 13.218 -1.460 1.00 93.31 99 GLU A CA 1
ATOM 825 C C . GLU A 1 99 ? -15.079 11.757 -1.730 1.00 93.31 99 GLU A C 1
ATOM 827 O O . GLU A 1 99 ? -15.763 11.075 -2.493 1.00 93.31 99 GLU A O 1
ATOM 832 N N . TRP A 1 100 ? -14.035 11.249 -1.066 1.00 94.44 100 TRP A N 1
ATOM 833 C CA . TRP A 1 100 ? -13.678 9.832 -1.123 1.00 94.44 100 TRP A CA 1
ATOM 834 C C . TRP A 1 100 ? -14.858 8.963 -0.678 1.00 94.44 100 TRP A C 1
ATOM 836 O O . TRP A 1 100 ? -15.269 8.056 -1.396 1.00 94.44 100 TRP A O 1
ATOM 846 N N . LYS A 1 101 ? -15.447 9.285 0.476 1.00 94.06 101 LYS A N 1
ATOM 847 C CA . LYS A 1 101 ? -16.566 8.546 1.053 1.00 94.06 101 LYS A CA 1
ATOM 848 C C . LYS A 1 101 ? -17.758 8.513 0.099 1.00 94.06 101 LYS A C 1
ATOM 850 O O . LYS A 1 101 ? -18.245 7.428 -0.191 1.00 94.06 101 LYS A O 1
ATOM 855 N N . SER A 1 102 ? -18.164 9.665 -0.437 1.00 92.50 102 SER A N 1
ATOM 856 C CA . SER A 1 102 ? -19.300 9.761 -1.360 1.00 92.50 102 SER A CA 1
ATOM 857 C C . SER A 1 102 ? -19.136 8.854 -2.577 1.00 92.50 102 SER A C 1
ATOM 859 O O . SER A 1 102 ? -20.103 8.229 -2.988 1.00 92.50 102 SER A O 1
ATOM 861 N N . ARG A 1 103 ? -17.929 8.764 -3.149 1.00 90.38 103 ARG A N 1
ATOM 862 C CA . ARG A 1 103 ? -17.677 7.921 -4.329 1.00 90.38 103 ARG A CA 1
ATOM 863 C C . ARG A 1 103 ? -17.623 6.439 -3.992 1.00 90.38 103 ARG A C 1
ATOM 865 O O . ARG A 1 103 ? -18.093 5.614 -4.762 1.00 90.38 103 ARG A O 1
ATOM 872 N N . PHE A 1 104 ? -17.023 6.092 -2.858 1.00 88.88 104 PHE A N 1
ATOM 873 C CA . PHE A 1 104 ? -16.877 4.694 -2.464 1.00 88.88 104 PHE A CA 1
ATOM 874 C C . PHE A 1 104 ? -18.197 4.119 -1.928 1.00 88.88 104 PHE A C 1
ATOM 876 O O . PHE A 1 104 ? -18.456 2.939 -2.133 1.00 88.88 104 PHE A O 1
ATOM 883 N N . GLU A 1 105 ? -19.079 4.935 -1.340 1.00 90.62 105 GLU A N 1
ATOM 884 C CA . GLU A 1 105 ? -20.432 4.517 -0.932 1.00 90.62 105 GLU A CA 1
ATOM 885 C C . GLU A 1 105 ? -21.330 4.107 -2.114 1.00 90.62 105 GLU A C 1
ATOM 887 O O . GLU A 1 105 ? -22.309 3.397 -1.900 1.00 90.62 105 GLU A O 1
ATOM 892 N N . GLU A 1 106 ? -21.001 4.494 -3.352 1.00 86.56 106 GLU A N 1
ATOM 893 C CA . GLU A 1 106 ? -21.735 4.059 -4.552 1.00 86.56 106 GLU A CA 1
ATOM 894 C C . GLU A 1 106 ? -21.481 2.588 -4.910 1.00 86.56 106 GLU A C 1
ATOM 896 O O . GLU A 1 106 ? -22.319 1.959 -5.556 1.00 86.56 106 GLU A O 1
ATOM 901 N N . VAL A 1 107 ? -20.328 2.042 -4.512 1.00 82.50 107 VAL A N 1
ATOM 902 C CA . VAL A 1 107 ? -19.866 0.711 -4.945 1.00 82.50 107 VAL A CA 1
ATOM 903 C C . VAL A 1 107 ? -19.723 -0.259 -3.767 1.00 82.50 107 VAL A C 1
ATOM 905 O O . VAL A 1 107 ? -19.931 -1.461 -3.915 1.00 82.50 107 VAL A O 1
ATOM 908 N N . TYR A 1 108 ? -19.390 0.251 -2.581 1.00 82.62 108 TYR A N 1
ATOM 909 C CA . TYR A 1 108 ? -19.185 -0.544 -1.371 1.00 82.62 108 TYR A CA 1
ATOM 910 C C . TYR A 1 108 ? -20.506 -0.792 -0.635 1.00 82.62 108 TYR A C 1
ATOM 912 O O . TYR A 1 108 ? -21.485 -0.063 -0.793 1.00 82.62 108 TYR A O 1
ATOM 920 N N . GLN A 1 109 ? -20.536 -1.820 0.218 1.00 81.50 109 GLN A N 1
ATOM 921 C CA . GLN A 1 109 ? -21.717 -2.084 1.036 1.00 81.50 109 GLN A CA 1
ATOM 922 C C . GLN A 1 109 ? -21.913 -0.995 2.098 1.00 81.50 109 GLN A C 1
ATOM 924 O O . GLN A 1 109 ? -20.966 -0.361 2.575 1.00 81.50 109 GLN A O 1
ATOM 929 N N . ILE A 1 110 ? -23.168 -0.812 2.513 1.00 79.31 110 ILE A N 1
ATOM 930 C CA . ILE A 1 110 ? -23.526 0.116 3.588 1.00 79.31 110 ILE A CA 1
ATOM 931 C C . ILE A 1 110 ? -22.750 -0.259 4.855 1.00 79.31 110 ILE A C 1
ATOM 933 O O . ILE A 1 110 ? -22.914 -1.351 5.392 1.00 79.31 110 ILE A O 1
ATOM 937 N N . GLY A 1 111 ? -21.948 0.683 5.352 1.00 81.94 111 GLY A N 1
ATOM 938 C CA . GLY A 1 111 ? -21.146 0.521 6.566 1.00 81.94 111 GLY A CA 1
ATOM 939 C C . GLY A 1 111 ? -19.683 0.135 6.335 1.00 81.94 111 GLY A C 1
ATOM 940 O O . GLY A 1 111 ? -18.891 0.312 7.257 1.00 81.94 111 GLY A O 1
ATOM 941 N N . ASP A 1 112 ? -19.296 -0.292 5.128 1.00 84.31 112 ASP A N 1
ATOM 942 C CA . ASP A 1 112 ? -17.898 -0.643 4.816 1.00 84.31 112 ASP A CA 1
ATOM 943 C C . ASP A 1 112 ? -17.009 0.600 4.641 1.00 84.31 112 ASP A C 1
ATOM 945 O O . ASP A 1 112 ? -15.803 0.573 4.904 1.00 84.31 112 ASP A O 1
ATOM 949 N N . VAL A 1 113 ? -17.604 1.719 4.221 1.00 89.44 113 VAL A N 1
ATOM 950 C CA . VAL A 1 113 ? -16.900 2.979 3.955 1.00 89.44 113 VAL A CA 1
ATOM 951 C C . VAL A 1 113 ? -16.634 3.724 5.262 1.00 89.44 113 VAL A C 1
ATOM 953 O O . VAL A 1 113 ? -17.408 4.572 5.714 1.00 89.44 113 VAL A O 1
ATOM 956 N N . THR A 1 114 ? -15.519 3.366 5.893 1.00 91.19 114 THR A N 1
ATOM 957 C CA . THR A 1 114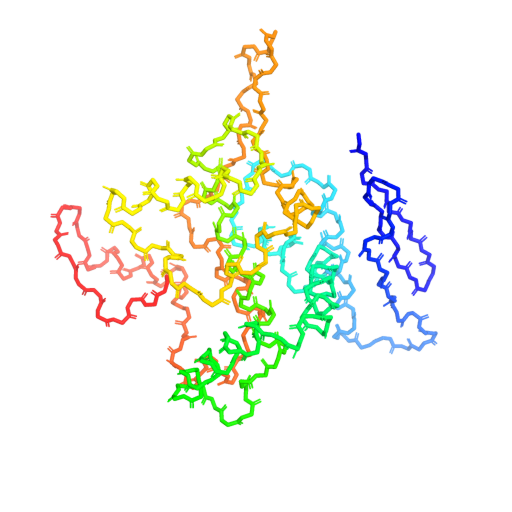 ? -15.109 3.844 7.219 1.00 91.19 114 THR A CA 1
ATOM 958 C C . THR A 1 114 ? -13.867 4.734 7.166 1.00 91.19 114 THR A C 1
ATOM 960 O O . THR A 1 114 ? -13.104 4.716 6.198 1.00 91.19 114 THR A O 1
ATOM 963 N N . GLU A 1 115 ? -13.619 5.490 8.245 1.00 92.62 115 GLU A N 1
ATOM 964 C CA . GLU A 1 115 ? -12.353 6.221 8.416 1.00 92.62 115 GLU A CA 1
ATOM 965 C C . GLU A 1 115 ? -11.155 5.256 8.383 1.00 92.62 115 GLU A C 1
ATOM 967 O O . GLU A 1 115 ? -10.130 5.567 7.786 1.00 92.62 115 GLU A O 1
ATOM 972 N N . GLU A 1 116 ? -11.293 4.055 8.951 1.00 91.75 116 GLU A N 1
ATOM 973 C CA . GLU A 1 116 ? -10.250 3.026 8.909 1.00 91.75 116 GLU A CA 1
ATOM 974 C C . GLU A 1 116 ? -9.920 2.606 7.470 1.00 91.75 116 GLU A C 1
ATOM 976 O O . GLU A 1 116 ? -8.747 2.565 7.094 1.00 91.75 116 GLU A O 1
ATOM 981 N N . LEU A 1 117 ? -10.940 2.356 6.641 1.00 91.44 117 LEU A N 1
ATOM 982 C CA . LEU A 1 117 ? -10.744 2.011 5.234 1.00 91.44 117 LEU A CA 1
ATOM 983 C C . LEU A 1 117 ? -10.064 3.152 4.460 1.00 91.44 117 LEU A C 1
ATOM 985 O O . LEU A 1 117 ? -9.166 2.899 3.659 1.00 91.44 117 LEU A O 1
ATOM 989 N N . PHE A 1 118 ? -10.417 4.410 4.743 1.00 93.75 118 PHE A N 1
ATOM 990 C CA . PHE A 1 118 ? -9.734 5.567 4.157 1.00 93.75 118 PHE A CA 1
ATOM 991 C C . PHE A 1 118 ? -8.237 5.601 4.505 1.00 93.75 118 PHE A C 1
ATOM 993 O O . PHE A 1 118 ? -7.398 5.862 3.638 1.00 93.75 118 PHE A O 1
ATOM 1000 N N . LEU A 1 119 ? -7.879 5.304 5.760 1.00 94.94 119 LEU A N 1
ATOM 1001 C CA . LEU A 1 119 ? -6.480 5.226 6.190 1.00 94.94 119 LEU A CA 1
ATOM 1002 C C . LEU A 1 119 ? -5.750 4.043 5.536 1.00 94.94 119 LEU A C 1
ATOM 1004 O O . LEU A 1 119 ? -4.605 4.206 5.113 1.00 94.94 119 LEU A O 1
ATOM 1008 N N . LYS A 1 120 ? -6.411 2.887 5.386 1.00 94.12 120 LYS A N 1
ATOM 1009 C CA . LYS A 1 120 ? -5.880 1.718 4.661 1.00 94.12 120 LYS A CA 1
ATOM 1010 C C . LYS A 1 120 ? -5.618 2.034 3.184 1.00 94.12 120 LYS A C 1
ATOM 1012 O O . LYS A 1 120 ? -4.529 1.754 2.689 1.00 94.12 120 LYS A O 1
ATOM 1017 N N . HIS A 1 121 ? -6.546 2.702 2.497 1.00 93.31 121 HIS A N 1
ATOM 1018 C CA . HIS A 1 121 ? -6.328 3.160 1.120 1.00 93.31 121 HIS A CA 1
ATOM 1019 C C . HIS A 1 121 ? -5.221 4.213 1.017 1.00 93.31 121 HIS A C 1
ATOM 1021 O O . HIS A 1 121 ? -4.397 4.146 0.107 1.00 93.31 121 HIS A O 1
ATOM 1027 N N . THR A 1 122 ? -5.142 5.141 1.977 1.00 95.06 122 THR A N 1
ATOM 1028 C CA . THR A 1 122 ? -4.040 6.112 2.044 1.00 95.06 122 THR A CA 1
ATOM 1029 C C . THR A 1 122 ? -2.694 5.396 2.164 1.00 95.06 122 THR A C 1
ATOM 1031 O O . THR A 1 122 ? -1.752 5.712 1.437 1.00 95.06 122 THR A O 1
ATOM 1034 N N . TYR A 1 123 ? -2.602 4.404 3.053 1.00 95.75 123 TYR A N 1
ATOM 1035 C CA . TYR A 1 123 ? -1.408 3.583 3.222 1.00 95.75 123 TYR A CA 1
ATOM 1036 C C . TYR A 1 123 ? -1.032 2.851 1.928 1.00 95.75 123 TYR A C 1
ATOM 1038 O O . TYR A 1 123 ? 0.121 2.922 1.501 1.00 95.75 123 TYR A O 1
ATOM 1046 N N . LEU A 1 124 ? -1.996 2.199 1.271 1.00 93.81 124 LEU A N 1
ATOM 1047 C CA . LEU A 1 124 ? -1.763 1.492 0.013 1.00 93.81 124 LEU A CA 1
ATOM 1048 C C . LEU A 1 124 ? -1.267 2.443 -1.087 1.00 93.81 124 LEU A C 1
ATOM 1050 O O . LEU A 1 124 ? -0.284 2.139 -1.759 1.00 93.81 124 LEU A O 1
ATOM 1054 N N . ALA A 1 125 ? -1.870 3.627 -1.220 1.00 93.81 125 ALA A N 1
ATOM 1055 C CA . ALA A 1 125 ? -1.427 4.639 -2.175 1.00 93.81 125 ALA A CA 1
ATOM 1056 C C . ALA A 1 125 ? 0.025 5.084 -1.919 1.00 93.81 125 ALA A C 1
ATOM 1058 O O . ALA A 1 125 ? 0.801 5.228 -2.866 1.00 93.81 125 ALA A O 1
ATOM 1059 N N . LEU A 1 126 ? 0.431 5.241 -0.651 1.00 95.06 126 LEU A N 1
ATOM 1060 C CA . LEU A 1 126 ? 1.832 5.500 -0.304 1.00 95.06 126 LEU A CA 1
ATOM 1061 C C . LEU A 1 126 ? 2.753 4.336 -0.696 1.00 95.06 126 LEU A C 1
ATOM 1063 O O . LEU A 1 126 ? 3.844 4.588 -1.203 1.00 95.06 126 LEU A O 1
ATOM 1067 N N . MET A 1 127 ? 2.334 3.081 -0.497 1.00 94.31 127 MET A N 1
ATOM 1068 C CA . MET A 1 127 ? 3.125 1.908 -0.902 1.00 94.31 127 MET A CA 1
ATOM 1069 C C . MET A 1 127 ? 3.364 1.882 -2.405 1.00 94.31 127 MET A C 1
ATOM 1071 O O . MET A 1 127 ? 4.509 1.738 -2.830 1.00 94.31 127 MET A O 1
ATOM 1075 N N . ILE A 1 128 ? 2.317 2.097 -3.205 1.00 92.88 128 ILE A N 1
ATOM 1076 C CA . ILE A 1 128 ? 2.432 2.131 -4.667 1.00 92.88 128 ILE A CA 1
ATOM 1077 C C . ILE A 1 128 ? 3.398 3.246 -5.088 1.00 92.88 128 ILE A C 1
ATOM 1079 O O . ILE A 1 128 ? 4.334 2.993 -5.846 1.00 92.88 128 ILE A O 1
ATOM 1083 N N . ARG A 1 129 ?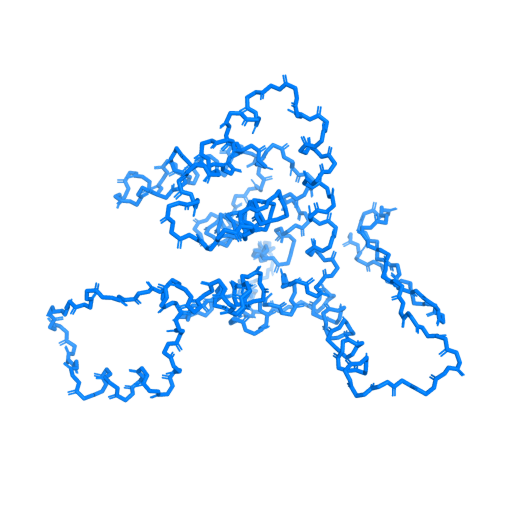 3.251 4.460 -4.536 1.00 94.12 129 ARG A N 1
ATOM 1084 C CA . ARG A 1 129 ? 4.172 5.579 -4.810 1.00 94.12 129 ARG A CA 1
ATOM 1085 C C . ARG A 1 129 ? 5.622 5.230 -4.472 1.00 94.12 129 ARG A C 1
ATOM 1087 O O . ARG A 1 129 ? 6.513 5.537 -5.257 1.00 94.12 129 ARG A O 1
ATOM 1094 N N . LEU A 1 130 ? 5.873 4.597 -3.326 1.00 94.50 130 LEU A N 1
ATOM 1095 C CA . LEU A 1 130 ? 7.227 4.270 -2.871 1.00 94.50 130 LEU A CA 1
ATOM 1096 C C . LEU A 1 130 ? 7.870 3.125 -3.657 1.00 94.50 130 LEU A C 1
ATOM 1098 O O . LEU A 1 130 ? 9.073 3.181 -3.905 1.00 94.50 130 LEU A O 1
ATOM 1102 N N . VAL A 1 131 ? 7.096 2.130 -4.097 1.00 93.12 131 VAL A N 1
ATOM 1103 C CA . VAL A 1 131 ? 7.586 1.090 -5.014 1.00 93.12 131 VAL A CA 1
ATOM 1104 C C . VAL A 1 131 ? 7.958 1.703 -6.361 1.00 93.12 131 VAL A C 1
ATOM 1106 O O . VAL A 1 131 ? 9.049 1.447 -6.872 1.00 93.12 131 VAL A O 1
ATOM 1109 N N . LEU A 1 132 ? 7.093 2.555 -6.921 1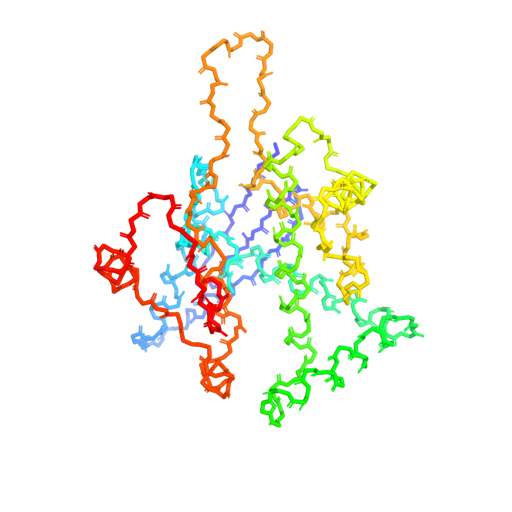.00 92.75 132 LEU A N 1
ATOM 1110 C CA . LEU A 1 132 ? 7.378 3.254 -8.175 1.00 92.75 132 LEU A CA 1
ATOM 1111 C C . LEU A 1 132 ? 8.605 4.163 -8.031 1.00 92.75 132 LEU A C 1
ATOM 1113 O O . LEU A 1 132 ? 9.459 4.180 -8.913 1.00 92.75 132 LEU A O 1
ATOM 1117 N N . PHE A 1 133 ? 8.748 4.849 -6.895 1.00 94.06 133 PHE A N 1
ATOM 1118 C CA . PHE A 1 133 ? 9.928 5.656 -6.591 1.00 94.06 133 PHE A CA 1
ATOM 1119 C C . PHE A 1 133 ? 11.202 4.808 -6.515 1.00 94.06 133 PHE A C 1
ATOM 1121 O O . PHE A 1 133 ? 12.184 5.124 -7.179 1.00 94.06 133 PHE A O 1
ATOM 1128 N N . ALA A 1 134 ? 11.178 3.690 -5.783 1.00 91.25 134 ALA A N 1
ATOM 1129 C CA . ALA A 1 134 ? 12.305 2.759 -5.703 1.00 91.25 134 ALA A CA 1
ATOM 1130 C C . ALA A 1 134 ? 12.706 2.200 -7.080 1.00 91.25 134 ALA A C 1
ATOM 1132 O O . ALA A 1 134 ? 13.883 1.946 -7.323 1.00 91.25 134 ALA A O 1
ATOM 1133 N N . THR A 1 135 ? 11.723 2.005 -7.961 1.00 89.38 135 THR A N 1
ATOM 1134 C CA . THR A 1 135 ? 11.904 1.391 -9.281 1.00 89.38 135 THR A CA 1
ATOM 1135 C C . THR A 1 135 ? 12.438 2.386 -10.307 1.00 89.38 135 THR A C 1
ATOM 1137 O O . THR A 1 135 ? 13.405 2.094 -11.006 1.00 89.38 135 THR A O 1
ATOM 1140 N N . TYR A 1 136 ? 11.820 3.563 -10.409 1.00 90.88 136 TYR A N 1
ATOM 1141 C CA . TYR A 1 136 ? 12.112 4.526 -11.474 1.00 90.88 136 TYR A CA 1
ATOM 1142 C C . TYR A 1 136 ? 13.091 5.622 -11.052 1.00 90.88 136 TYR A C 1
ATOM 1144 O O . TYR A 1 136 ? 13.741 6.216 -11.909 1.00 90.88 136 TYR A O 1
ATOM 1152 N N . PHE A 1 137 ? 13.192 5.911 -9.752 1.00 92.56 137 PHE A N 1
ATOM 1153 C CA . PHE A 1 137 ? 14.025 6.976 -9.185 1.00 92.56 137 PHE A CA 1
ATOM 1154 C C . PHE A 1 137 ? 15.051 6.393 -8.176 1.00 92.56 137 PHE A C 1
ATOM 1156 O O . PHE A 1 137 ? 15.207 6.923 -7.074 1.00 92.56 137 PHE A O 1
ATOM 1163 N N . PRO A 1 138 ? 15.781 5.302 -8.505 1.00 88.00 138 PRO A N 1
ATOM 1164 C CA . PRO A 1 138 ? 16.573 4.546 -7.526 1.00 88.00 138 PRO A CA 1
ATOM 1165 C C . PRO A 1 138 ? 17.757 5.324 -6.933 1.00 88.00 138 PRO A C 1
ATOM 1167 O O . PRO A 1 138 ? 18.193 5.043 -5.813 1.00 88.00 138 PRO A O 1
ATOM 1170 N N . GLU A 1 139 ? 18.280 6.302 -7.674 1.00 86.75 139 GLU A N 1
ATOM 1171 C CA . GLU A 1 139 ? 19.420 7.118 -7.249 1.00 86.75 139 GLU A CA 1
ATOM 1172 C C . GLU A 1 139 ? 18.997 8.362 -6.456 1.00 86.75 139 GLU A C 1
ATOM 1174 O O . GLU A 1 139 ? 19.801 8.912 -5.698 1.00 86.75 139 GLU A O 1
ATOM 1179 N N . GLU A 1 140 ? 17.730 8.769 -6.551 1.00 89.94 140 GLU A N 1
ATOM 1180 C CA . GLU A 1 140 ? 17.228 9.982 -5.913 1.00 89.94 140 GLU A CA 1
ATOM 1181 C C . GLU A 1 140 ? 17.083 9.820 -4.394 1.00 89.94 140 GLU A C 1
ATOM 1183 O O . GLU A 1 140 ? 16.786 8.750 -3.853 1.00 89.94 140 GLU A O 1
ATOM 1188 N N . ASP A 1 141 ? 17.322 10.911 -3.664 1.00 90.31 141 ASP A N 1
ATOM 1189 C CA . ASP A 1 141 ? 17.036 10.948 -2.232 1.00 90.31 141 ASP A CA 1
ATOM 1190 C C . ASP A 1 141 ? 15.533 11.101 -2.007 1.00 90.31 141 ASP A C 1
ATOM 1192 O O . ASP A 1 141 ? 14.913 12.022 -2.539 1.00 90.31 141 ASP A O 1
ATOM 1196 N N . LEU A 1 142 ? 14.973 10.268 -1.128 1.00 91.94 142 LEU A N 1
ATOM 1197 C CA . LEU A 1 142 ? 13.570 10.361 -0.744 1.00 91.94 142 LEU A CA 1
ATOM 1198 C C . LEU A 1 142 ? 13.273 11.716 -0.087 1.00 91.94 142 LEU A C 1
ATOM 1200 O O . LEU A 1 142 ? 13.662 11.983 1.050 1.00 91.94 142 LEU A O 1
ATOM 1204 N N . LYS A 1 143 ? 12.555 12.565 -0.817 1.00 93.44 143 LYS A N 1
ATOM 1205 C CA . LYS A 1 143 ? 12.043 13.871 -0.387 1.00 93.44 143 LYS A CA 1
ATOM 1206 C C . LYS A 1 143 ? 10.616 14.030 -0.895 1.00 93.44 143 LYS A C 1
ATOM 1208 O O . LYS A 1 143 ? 10.273 13.507 -1.953 1.00 93.44 143 LYS A O 1
ATOM 1213 N N . GLN A 1 144 ? 9.805 14.843 -0.221 1.00 91.06 144 GLN A N 1
ATOM 1214 C CA . GLN A 1 144 ? 8.458 15.165 -0.710 1.00 91.06 144 GLN A CA 1
ATOM 1215 C C . GLN A 1 144 ? 8.481 15.638 -2.172 1.00 91.06 144 GLN A C 1
ATOM 1217 O O . GLN A 1 144 ? 7.727 15.142 -3.003 1.00 91.06 144 GLN A O 1
ATOM 1222 N N . LYS A 1 145 ? 9.406 16.551 -2.497 1.00 93.50 145 LYS A N 1
ATOM 1223 C CA . LYS A 1 145 ? 9.570 17.075 -3.854 1.00 93.50 145 LYS A CA 1
ATOM 1224 C C . LYS A 1 145 ? 9.852 15.969 -4.878 1.00 93.50 145 LYS A C 1
ATOM 1226 O O . LYS A 1 145 ? 9.232 15.970 -5.928 1.00 93.50 145 LYS A O 1
ATOM 1231 N N . SER A 1 146 ? 10.709 15.003 -4.545 1.00 94.44 146 SER A N 1
ATOM 1232 C CA . SER A 1 146 ? 11.057 13.900 -5.452 1.00 94.44 146 SER A CA 1
ATOM 1233 C C . SER A 1 146 ? 9.876 12.953 -5.733 1.00 94.44 146 SER A C 1
ATOM 1235 O O . SER A 1 146 ? 9.747 12.437 -6.837 1.00 94.44 146 SER A O 1
ATOM 1237 N N . ILE A 1 147 ? 8.955 12.779 -4.773 1.00 93.44 147 ILE A N 1
ATOM 1238 C CA . ILE A 1 147 ? 7.716 11.998 -4.967 1.00 93.44 147 ILE A CA 1
ATOM 1239 C C . ILE A 1 147 ? 6.724 12.744 -5.871 1.00 93.44 147 ILE A C 1
ATOM 1241 O O . ILE A 1 147 ? 6.028 12.138 -6.688 1.00 93.44 147 ILE A O 1
ATOM 1245 N N . ILE A 1 148 ? 6.665 14.070 -5.742 1.00 92.62 148 ILE A N 1
ATOM 1246 C CA . ILE A 1 148 ? 5.866 14.924 -6.627 1.00 92.62 148 ILE A CA 1
ATOM 1247 C C . ILE A 1 148 ? 6.456 14.914 -8.046 1.00 92.62 148 ILE A C 1
ATOM 1249 O O . ILE A 1 148 ? 5.717 14.755 -9.012 1.00 92.62 148 ILE A O 1
ATOM 1253 N N . GLU A 1 149 ? 7.781 15.009 -8.181 1.00 94.94 149 GLU A N 1
ATOM 1254 C CA . GLU A 1 149 ? 8.486 14.910 -9.467 1.00 94.94 149 GLU A CA 1
ATOM 1255 C C . GLU A 1 149 ? 8.220 13.563 -10.161 1.00 94.94 149 GLU A C 1
ATOM 1257 O O . GLU A 1 149 ? 7.935 13.552 -11.356 1.00 94.94 149 GLU A O 1
ATOM 1262 N N . LEU A 1 150 ? 8.203 12.445 -9.422 1.00 95.12 150 LEU A N 1
ATOM 1263 C CA . LEU A 1 150 ? 7.780 11.140 -9.951 1.00 95.12 150 LEU A CA 1
ATOM 1264 C C . LEU A 1 150 ? 6.348 11.174 -10.510 1.00 95.12 150 LEU A C 1
ATOM 1266 O O . LEU A 1 150 ? 6.088 10.589 -11.559 1.00 95.12 150 LEU A O 1
ATOM 1270 N N . THR A 1 151 ? 5.424 11.850 -9.821 1.00 94.06 151 THR A N 1
ATOM 1271 C CA . THR A 1 151 ? 4.017 11.941 -10.248 1.00 94.06 151 THR A CA 1
ATOM 1272 C C . THR A 1 151 ? 3.908 12.638 -11.608 1.00 94.06 151 THR A C 1
ATOM 1274 O O . THR A 1 151 ? 3.304 12.091 -12.527 1.00 94.06 151 THR A O 1
ATOM 1277 N N . TYR A 1 152 ? 4.572 13.786 -11.778 1.00 94.06 152 TYR A N 1
ATOM 1278 C CA . TYR A 1 152 ? 4.611 14.486 -13.069 1.00 94.06 152 TYR A CA 1
ATOM 1279 C C . TYR A 1 152 ? 5.354 13.689 -14.150 1.00 94.06 152 TYR A C 1
ATOM 1281 O O . TYR A 1 152 ? 4.920 13.637 -15.296 1.00 94.06 152 TYR A O 1
ATOM 1289 N N . TRP A 1 153 ? 6.446 13.008 -13.793 1.00 95.81 153 TRP A N 1
ATOM 1290 C CA . TRP A 1 153 ? 7.205 12.176 -14.730 1.00 95.81 153 TRP A CA 1
ATOM 1291 C C . TRP A 1 153 ? 6.374 11.019 -15.313 1.00 95.81 153 TRP A C 1
ATOM 1293 O O . TRP A 1 153 ? 6.550 10.668 -16.487 1.00 95.81 153 TRP A O 1
ATOM 1303 N N . LEU A 1 154 ? 5.476 10.431 -14.510 1.00 94.75 154 LEU A N 1
ATOM 1304 C CA . LEU A 1 154 ? 4.502 9.423 -14.947 1.00 94.75 154 LEU A CA 1
ATOM 1305 C C . LEU A 1 154 ? 3.444 10.037 -15.875 1.00 94.75 154 LEU A C 1
ATOM 1307 O O . LEU A 1 154 ? 3.153 9.468 -16.930 1.00 94.75 154 LEU A O 1
ATOM 1311 N N . GLU A 1 155 ? 2.929 11.217 -15.524 1.00 93.19 155 GLU A N 1
ATOM 1312 C CA . GLU A 1 155 ? 1.930 11.946 -16.316 1.00 93.19 155 GLU A CA 1
ATOM 1313 C C . GLU A 1 155 ? 2.418 12.250 -17.731 1.00 93.19 155 GLU A C 1
ATOM 1315 O O . GLU A 1 155 ? 1.731 11.950 -18.707 1.00 93.19 155 GLU A O 1
ATOM 1320 N N . GLU A 1 156 ? 3.642 12.771 -17.854 1.00 94.81 156 GLU A N 1
ATOM 1321 C CA . GLU A 1 156 ? 4.286 13.076 -19.139 1.00 94.81 156 GLU A CA 1
ATOM 1322 C C . GLU A 1 156 ? 4.413 11.843 -20.050 1.00 94.81 156 GLU A C 1
ATOM 1324 O O . GLU A 1 156 ? 4.580 11.969 -21.263 1.00 94.81 156 GLU A O 1
ATOM 1329 N N . ARG A 1 157 ? 4.328 10.638 -19.474 1.00 94.69 157 ARG A N 1
ATOM 1330 C CA . ARG A 1 157 ? 4.379 9.346 -20.175 1.00 94.69 157 ARG A CA 1
ATOM 1331 C C . ARG A 1 157 ? 3.003 8.726 -20.399 1.00 94.69 157 ARG A C 1
ATOM 1333 O O . ARG A 1 157 ? 2.921 7.594 -20.866 1.00 94.69 157 ARG A O 1
ATOM 1340 N N . GLY A 1 158 ? 1.935 9.462 -20.101 1.00 92.25 158 GLY A N 1
ATOM 1341 C CA . GLY A 1 158 ? 0.553 9.024 -20.280 1.00 92.25 158 GLY A CA 1
ATOM 1342 C C . GLY A 1 158 ? -0.007 8.216 -19.110 1.00 92.25 158 GLY A C 1
ATOM 1343 O O . GLY A 1 158 ? -1.103 7.673 -19.229 1.00 92.25 158 GLY A O 1
ATOM 1344 N N . PHE A 1 159 ? 0.700 8.139 -17.980 1.00 89.25 159 PHE A N 1
ATOM 1345 C CA . PHE A 1 159 ? 0.210 7.478 -16.773 1.00 89.25 159 PHE A CA 1
ATOM 1346 C C . PHE A 1 159 ? -0.336 8.523 -15.801 1.00 89.25 159 PHE A C 1
ATOM 1348 O O . PHE A 1 159 ? 0.404 9.101 -15.008 1.00 89.25 159 PHE A O 1
ATOM 1355 N N . SER A 1 160 ? -1.651 8.750 -15.840 1.00 87.19 160 SER A N 1
ATOM 1356 C CA . SER A 1 160 ? -2.350 9.629 -14.890 1.00 87.19 160 SER A CA 1
ATOM 1357 C C . SER A 1 160 ? -2.573 8.909 -13.552 1.00 87.19 160 SER A C 1
ATOM 1359 O O . SER A 1 160 ? -3.692 8.608 -13.145 1.00 87.19 160 SER A O 1
ATOM 1361 N N . LEU A 1 161 ? -1.468 8.555 -12.894 1.00 83.69 161 LEU A N 1
ATOM 1362 C CA . LEU A 1 161 ? -1.466 7.978 -11.555 1.00 83.69 161 LEU A CA 1
ATOM 1363 C C . LEU A 1 161 ? -1.296 9.101 -10.536 1.00 83.69 161 LEU A C 1
ATOM 1365 O O . LEU A 1 161 ? -0.453 9.975 -10.717 1.00 83.69 161 LEU A O 1
ATOM 1369 N N . PHE A 1 162 ? -2.070 9.051 -9.450 1.00 86.25 162 PHE A N 1
ATOM 1370 C CA . PHE A 1 162 ? -1.985 9.954 -8.292 1.00 86.25 162 PHE A CA 1
ATOM 1371 C C . PHE A 1 162 ? -2.417 11.411 -8.487 1.00 86.25 162 PHE A C 1
ATOM 1373 O O . PHE A 1 162 ? -2.542 12.152 -7.509 1.00 86.25 162 PHE A O 1
ATOM 1380 N N . ILE A 1 163 ? -2.648 11.837 -9.723 1.00 77.44 163 ILE A N 1
ATOM 1381 C CA . ILE A 1 163 ? -3.130 13.182 -10.018 1.00 77.44 163 ILE A CA 1
ATOM 1382 C C . ILE A 1 163 ? -4.583 13.272 -9.563 1.00 77.44 163 ILE A C 1
ATOM 1384 O O . ILE A 1 163 ? -5.413 12.452 -9.950 1.00 77.44 163 ILE A O 1
ATOM 1388 N N . TYR A 1 164 ? -4.879 14.269 -8.728 1.00 78.06 164 TYR A N 1
ATOM 1389 C CA . TYR A 1 164 ? -6.200 14.465 -8.122 1.00 78.06 164 TYR A CA 1
ATOM 1390 C C . TYR A 1 164 ? -6.668 13.289 -7.246 1.00 78.06 164 TYR A C 1
ATOM 1392 O O . TYR A 1 164 ? -7.873 13.096 -7.073 1.00 78.06 164 TYR A O 1
ATOM 1400 N N . ASP A 1 165 ? -5.737 12.507 -6.684 1.00 88.50 165 ASP A N 1
ATOM 1401 C CA . ASP A 1 165 ? -6.092 11.448 -5.740 1.00 88.50 165 ASP A CA 1
ATOM 1402 C C . ASP A 1 165 ? -6.533 11.998 -4.367 1.00 88.50 165 ASP A C 1
ATOM 1404 O O . ASP A 1 165 ? -6.349 13.169 -4.025 1.00 88.50 165 ASP A O 1
ATOM 1408 N N . PHE A 1 166 ? -7.136 11.128 -3.553 1.00 92.25 166 PHE A N 1
ATOM 1409 C CA . PHE A 1 166 ? -7.589 11.473 -2.201 1.00 92.25 166 PHE A CA 1
ATOM 1410 C C . PHE A 1 166 ? -6.478 11.407 -1.143 1.00 92.25 166 PHE A C 1
ATOM 1412 O O . PHE A 1 166 ? -6.719 11.728 0.023 1.00 92.25 166 PHE A O 1
ATOM 1419 N N . PHE A 1 167 ? -5.277 10.958 -1.512 1.00 93.00 167 PHE A N 1
ATOM 1420 C CA . PHE A 1 167 ? -4.274 10.411 -0.593 1.00 93.00 167 PHE A CA 1
ATOM 1421 C C . PHE A 1 167 ? -2.984 11.239 -0.535 1.00 93.00 167 PHE A C 1
ATOM 1423 O O . PHE A 1 167 ? -2.138 11.005 0.330 1.00 93.00 167 PHE A O 1
ATOM 1430 N N . GLU A 1 168 ? -2.850 12.255 -1.391 1.00 89.94 168 GLU A N 1
ATOM 1431 C CA . GLU A 1 168 ? -1.693 13.152 -1.463 1.00 89.94 168 GLU A CA 1
ATOM 1432 C C . GLU A 1 168 ? -1.342 13.783 -0.107 1.00 89.94 168 GLU A C 1
ATOM 1434 O O . GLU A 1 168 ? -0.175 13.994 0.203 1.00 89.94 168 GLU A O 1
ATOM 1439 N N . TRP A 1 169 ? -2.325 14.032 0.762 1.00 90.56 169 TRP A N 1
ATOM 1440 C CA . TRP A 1 169 ? -2.106 14.633 2.083 1.00 90.56 169 TRP A CA 1
ATOM 1441 C C . TRP A 1 169 ? -1.028 13.917 2.917 1.00 90.56 169 TRP A C 1
ATOM 1443 O O . TRP A 1 169 ? -0.321 14.566 3.698 1.00 90.56 169 TRP A O 1
ATOM 1453 N N . ALA A 1 170 ? -0.874 12.605 2.731 1.00 91.94 170 ALA A N 1
ATOM 1454 C CA . ALA A 1 170 ? 0.037 11.774 3.498 1.00 91.94 170 ALA A CA 1
ATOM 1455 C C . ALA A 1 170 ? 1.513 11.906 3.071 1.00 91.94 170 ALA A C 1
ATOM 1457 O O . ALA A 1 170 ? 2.400 11.618 3.876 1.00 91.94 170 ALA A O 1
ATOM 1458 N N . ILE A 1 171 ? 1.810 12.435 1.874 1.00 91.25 171 ILE A N 1
ATOM 1459 C CA . ILE A 1 171 ? 3.199 12.609 1.394 1.00 91.25 171 ILE A CA 1
ATOM 1460 C C . ILE A 1 171 ? 3.988 13.655 2.200 1.00 91.25 171 ILE A C 1
ATOM 1462 O O . ILE A 1 171 ? 5.211 13.728 2.112 1.00 91.25 171 ILE A O 1
ATOM 1466 N N . ASN A 1 172 ? 3.294 14.481 2.988 1.00 87.19 172 ASN A N 1
ATOM 1467 C CA . ASN A 1 172 ? 3.910 15.487 3.854 1.00 87.19 172 ASN A CA 1
ATOM 1468 C C . ASN A 1 172 ? 4.608 14.865 5.081 1.00 87.19 172 ASN A C 1
ATOM 1470 O O . ASN A 1 172 ? 5.322 15.560 5.805 1.00 87.19 172 ASN A O 1
ATOM 1474 N N . ASP A 1 173 ? 4.381 13.579 5.372 1.00 90.62 173 ASP A N 1
ATOM 1475 C CA . ASP A 1 173 ? 5.046 12.882 6.473 1.00 90.62 173 ASP A CA 1
ATOM 1476 C C . ASP A 1 173 ? 6.371 12.251 6.041 1.00 90.62 173 ASP A C 1
ATOM 1478 O O . ASP A 1 173 ? 6.447 11.056 5.766 1.00 90.62 173 ASP A O 1
ATOM 1482 N N . ILE A 1 174 ? 7.440 13.046 6.005 1.00 89.06 174 ILE A N 1
ATOM 1483 C CA . ILE A 1 174 ? 8.744 12.533 5.573 1.00 89.06 174 ILE A CA 1
ATOM 1484 C C . ILE A 1 174 ? 9.272 11.402 6.468 1.00 89.06 174 ILE A C 1
ATOM 1486 O O . ILE A 1 174 ? 9.909 10.484 5.964 1.00 89.06 174 ILE A O 1
ATOM 1490 N N . GLN A 1 175 ? 8.981 11.428 7.773 1.00 87.94 175 GLN A N 1
ATOM 1491 C CA . GLN A 1 175 ? 9.425 10.383 8.702 1.00 87.94 175 GLN A CA 1
ATOM 1492 C C . GLN A 1 175 ? 8.729 9.056 8.399 1.00 87.94 175 GLN A C 1
ATOM 1494 O O . GLN A 1 175 ? 9.382 8.015 8.330 1.00 87.94 175 GLN A O 1
ATOM 1499 N N . LEU A 1 176 ? 7.415 9.104 8.165 1.00 91.00 176 LEU A N 1
ATOM 1500 C CA . LEU A 1 176 ? 6.646 7.941 7.739 1.00 91.00 176 LEU A CA 1
ATOM 1501 C C . LEU A 1 176 ? 7.128 7.426 6.377 1.00 91.00 176 LEU A C 1
ATOM 1503 O O . LEU A 1 176 ? 7.353 6.228 6.228 1.00 91.00 176 LEU A O 1
ATOM 1507 N N . LEU A 1 177 ? 7.343 8.313 5.399 1.00 92.81 177 LEU A N 1
ATOM 1508 C CA . LEU A 1 177 ? 7.865 7.925 4.087 1.00 92.81 177 LEU A CA 1
ATOM 1509 C C . LEU A 1 177 ? 9.235 7.244 4.201 1.00 92.81 177 LEU A C 1
ATOM 1511 O O . LEU A 1 177 ? 9.451 6.211 3.577 1.00 92.81 177 LEU A O 1
ATOM 1515 N N . GLU A 1 178 ? 10.150 7.780 5.012 1.00 89.81 178 GLU A N 1
ATOM 1516 C CA . GLU A 1 178 ? 11.465 7.177 5.245 1.00 89.81 178 GLU A CA 1
ATOM 1517 C C . GLU A 1 178 ? 11.369 5.785 5.877 1.00 89.81 178 GLU A C 1
ATOM 1519 O O . GLU A 1 178 ? 12.094 4.879 5.458 1.00 89.81 178 GLU A O 1
ATOM 1524 N N . LEU A 1 179 ? 10.487 5.604 6.868 1.00 88.00 179 LEU A N 1
ATOM 1525 C CA . LEU A 1 179 ? 10.252 4.308 7.506 1.00 88.00 179 LEU A CA 1
ATOM 1526 C C . LEU A 1 179 ? 9.789 3.273 6.477 1.00 88.00 179 LEU A C 1
ATOM 1528 O O . LEU A 1 179 ? 10.342 2.177 6.391 1.00 88.00 179 LEU A O 1
ATOM 1532 N N . LEU A 1 180 ? 8.783 3.643 5.689 1.00 91.38 180 LEU A N 1
ATOM 1533 C CA . LEU A 1 180 ? 8.186 2.792 4.670 1.00 91.38 180 LEU A CA 1
ATOM 1534 C C . LEU A 1 180 ? 9.196 2.439 3.570 1.00 91.38 180 LEU A C 1
ATOM 1536 O O . LEU A 1 180 ? 9.364 1.271 3.209 1.00 91.38 180 LEU A O 1
ATOM 1540 N N . TYR A 1 181 ? 9.928 3.446 3.094 1.00 90.50 181 TYR A N 1
ATOM 1541 C CA . TYR A 1 181 ? 10.917 3.308 2.032 1.00 90.50 181 TYR A CA 1
ATOM 1542 C C . TYR A 1 181 ? 12.159 2.530 2.463 1.00 90.50 181 TYR A C 1
ATOM 1544 O O . TYR A 1 181 ? 12.821 1.938 1.618 1.00 90.50 181 TYR A O 1
ATOM 1552 N N . TYR A 1 182 ? 12.497 2.482 3.754 1.00 84.56 182 TYR A N 1
ATOM 1553 C CA . TYR A 1 182 ? 13.717 1.826 4.239 1.00 84.56 182 TYR A CA 1
ATOM 1554 C C . TYR A 1 182 ? 13.872 0.385 3.723 1.00 84.56 182 TYR A C 1
ATOM 1556 O O . TYR A 1 182 ? 14.941 -0.009 3.246 1.00 84.56 182 TYR A O 1
ATOM 1564 N N . GLY A 1 183 ? 12.787 -0.391 3.782 1.00 80.69 183 GLY A N 1
ATOM 1565 C CA . GLY A 1 183 ? 12.746 -1.766 3.290 1.00 80.69 183 GLY A CA 1
ATOM 1566 C C . GLY A 1 183 ? 12.622 -1.892 1.768 1.00 80.69 183 GLY A C 1
ATOM 1567 O O . GLY A 1 183 ? 12.786 -2.983 1.254 1.00 80.69 183 GLY A O 1
ATOM 1568 N N . MET A 1 184 ? 12.396 -0.810 1.027 1.00 85.56 184 MET A N 1
ATOM 1569 C CA . MET A 1 184 ? 12.321 -0.807 -0.444 1.00 85.56 184 MET A CA 1
ATOM 1570 C C . MET A 1 184 ? 13.541 -0.153 -1.093 1.00 85.56 184 MET A C 1
ATOM 1572 O O . MET A 1 184 ? 13.800 -0.361 -2.275 1.00 85.56 184 MET A O 1
ATOM 1576 N N . ARG A 1 185 ? 14.308 0.619 -0.314 1.00 83.56 185 ARG A N 1
ATOM 1577 C CA . ARG A 1 185 ? 15.416 1.433 -0.797 1.00 83.56 185 ARG A CA 1
ATOM 1578 C C . ARG A 1 185 ? 16.427 0.567 -1.558 1.00 83.56 185 ARG A C 1
ATOM 1580 O O . ARG A 1 185 ? 16.966 -0.378 -0.963 1.00 83.56 185 ARG A O 1
ATOM 1587 N N . PRO A 1 186 ? 16.719 0.894 -2.829 1.00 76.62 186 PRO A N 1
ATOM 1588 C CA . PRO A 1 186 ? 17.793 0.259 -3.577 1.00 76.62 186 PRO A CA 1
ATOM 1589 C C . PRO A 1 186 ? 19.135 0.493 -2.879 1.00 76.62 186 PRO A C 1
ATOM 1591 O O . PRO A 1 186 ? 19.384 1.566 -2.317 1.00 76.62 186 PRO A O 1
ATOM 1594 N N . ARG A 1 187 ? 20.027 -0.502 -2.900 1.00 69.12 187 ARG A N 1
ATOM 1595 C CA . ARG A 1 187 ? 21.411 -0.275 -2.475 1.00 69.12 187 ARG A CA 1
ATOM 1596 C C . ARG A 1 187 ? 22.097 0.598 -3.518 1.00 69.12 187 ARG A C 1
ATOM 1598 O O . ARG A 1 187 ? 22.252 0.174 -4.660 1.00 69.12 187 ARG A O 1
ATOM 1605 N N . ARG A 1 188 ? 22.531 1.793 -3.111 1.00 63.59 188 ARG A N 1
ATOM 1606 C CA . ARG A 1 188 ? 23.455 2.599 -3.913 1.00 63.59 188 ARG A CA 1
ATOM 1607 C C . ARG A 1 188 ? 24.749 1.810 -4.083 1.00 63.59 188 ARG A C 1
ATOM 1609 O O . ARG A 1 188 ? 25.222 1.209 -3.118 1.00 63.59 188 ARG A O 1
ATOM 1616 N N . LYS A 1 189 ? 25.320 1.822 -5.287 1.00 56.66 189 LYS A N 1
ATOM 1617 C CA . LYS A 1 189 ? 26.694 1.353 -5.484 1.00 56.66 189 LYS A CA 1
ATOM 1618 C C . LYS A 1 189 ? 27.606 2.246 -4.646 1.00 56.66 189 LYS A C 1
ATOM 1620 O O . LYS A 1 189 ? 27.767 3.426 -4.956 1.00 56.66 189 LYS A O 1
ATOM 1625 N N . GLU A 1 190 ? 28.177 1.715 -3.570 1.00 55.59 190 GLU A N 1
ATOM 1626 C CA . GLU A 1 190 ? 29.355 2.350 -2.987 1.00 55.59 190 GLU A CA 1
ATOM 1627 C C . GLU A 1 190 ? 30.467 2.315 -4.044 1.00 55.59 190 GLU A C 1
ATOM 1629 O O . GLU A 1 190 ? 30.569 1.361 -4.818 1.00 55.59 190 GLU A O 1
ATOM 1634 N N . LYS A 1 191 ? 31.247 3.399 -4.137 1.00 54.38 191 LYS A N 1
ATOM 1635 C CA . LYS A 1 191 ? 32.188 3.652 -5.244 1.00 54.38 191 LYS A CA 1
ATOM 1636 C C . LYS A 1 191 ? 33.249 2.559 -5.450 1.00 54.38 191 LYS A C 1
ATOM 1638 O O . LYS A 1 191 ? 33.849 2.541 -6.518 1.00 54.38 191 LYS A O 1
ATOM 1643 N N . ASP A 1 192 ? 33.424 1.651 -4.493 1.00 50.94 192 ASP A N 1
ATOM 1644 C CA . ASP A 1 192 ? 34.473 0.628 -4.497 1.00 50.94 192 ASP A CA 1
ATOM 1645 C C . ASP A 1 192 ? 33.950 -0.809 -4.700 1.00 50.94 192 ASP A C 1
ATOM 1647 O O . ASP A 1 192 ? 34.727 -1.760 -4.649 1.00 50.94 192 ASP A O 1
ATOM 1651 N N . ASP A 1 193 ? 32.650 -0.992 -4.963 1.00 53.88 193 ASP A N 1
ATOM 1652 C CA . ASP A 1 193 ? 32.012 -2.314 -5.001 1.00 53.88 193 ASP A CA 1
ATOM 1653 C C . ASP A 1 193 ? 31.437 -2.628 -6.400 1.00 53.88 193 ASP A C 1
ATOM 1655 O O . ASP A 1 193 ? 30.225 -2.684 -6.627 1.00 53.88 193 ASP A O 1
ATOM 1659 N N . GLU A 1 194 ? 32.321 -2.859 -7.382 1.00 49.84 194 GLU A N 1
ATOM 1660 C CA . GLU A 1 194 ? 31.962 -3.201 -8.778 1.00 49.84 194 GLU A CA 1
ATOM 1661 C C . GLU A 1 194 ? 31.056 -4.446 -8.902 1.00 49.84 194 GLU A C 1
ATOM 1663 O O . GLU A 1 194 ? 30.387 -4.630 -9.920 1.00 49.84 194 GLU A O 1
ATOM 1668 N N . LYS A 1 195 ? 30.984 -5.284 -7.856 1.00 46.81 195 LYS A N 1
ATOM 1669 C CA . LYS A 1 195 ? 30.131 -6.484 -7.783 1.00 46.81 195 LYS A CA 1
ATOM 1670 C C . LYS A 1 195 ? 28.809 -6.286 -7.032 1.00 46.81 195 LYS A C 1
ATOM 1672 O O . LYS A 1 195 ? 28.005 -7.216 -6.988 1.00 46.81 195 LYS A O 1
ATOM 1677 N N . SER A 1 196 ? 28.541 -5.108 -6.468 1.00 47.25 196 SER A N 1
ATOM 1678 C CA . SER A 1 196 ? 27.278 -4.825 -5.777 1.00 47.25 196 SER A CA 1
ATOM 1679 C C . SER A 1 196 ? 26.174 -4.456 -6.776 1.00 47.25 196 SER A C 1
ATOM 1681 O O . SER A 1 196 ? 25.779 -3.296 -6.906 1.00 47.25 196 SER A O 1
ATOM 1683 N N . ILE A 1 197 ? 25.633 -5.454 -7.475 1.00 47.75 197 ILE A N 1
ATOM 1684 C CA . ILE A 1 197 ? 24.273 -5.381 -8.023 1.00 47.75 197 ILE A CA 1
ATOM 1685 C C . ILE A 1 197 ? 23.391 -6.192 -7.080 1.00 47.75 197 ILE A C 1
ATOM 1687 O O . ILE A 1 197 ? 23.146 -7.368 -7.295 1.00 47.75 197 ILE A O 1
ATOM 1691 N N . ASN A 1 198 ? 22.953 -5.559 -5.997 1.00 52.03 198 ASN A N 1
ATOM 1692 C CA . ASN A 1 198 ? 21.793 -6.019 -5.238 1.00 52.03 198 ASN A CA 1
ATOM 1693 C C . ASN A 1 198 ? 20.816 -4.843 -5.136 1.00 52.03 198 ASN A C 1
ATOM 1695 O O . ASN A 1 198 ? 20.536 -4.323 -4.053 1.00 52.03 198 ASN A O 1
ATOM 1699 N N . SER A 1 199 ? 20.349 -4.371 -6.296 1.00 59.66 199 SER A N 1
ATOM 1700 C CA . SER A 1 199 ? 19.127 -3.571 -6.369 1.00 59.66 199 SER A CA 1
ATOM 1701 C C . SER A 1 199 ? 17.978 -4.440 -5.871 1.00 59.66 199 SER A C 1
ATOM 1703 O O . SER A 1 199 ? 17.902 -5.612 -6.240 1.00 59.66 199 SER A O 1
ATOM 1705 N N . ARG A 1 200 ? 17.096 -3.895 -5.028 1.00 73.06 200 ARG A N 1
ATOM 1706 C CA . ARG A 1 200 ? 15.882 -4.622 -4.655 1.00 73.06 200 ARG A CA 1
ATOM 1707 C C . ARG A 1 200 ? 15.046 -4.832 -5.913 1.00 73.06 200 ARG A C 1
ATOM 1709 O O . ARG A 1 200 ? 14.841 -3.882 -6.663 1.00 73.06 200 ARG A O 1
ATOM 1716 N N . VAL A 1 201 ? 14.619 -6.066 -6.153 1.00 79.31 201 VAL A N 1
ATOM 1717 C CA . VAL A 1 201 ? 13.839 -6.428 -7.339 1.00 79.31 201 VAL A CA 1
ATOM 1718 C C . VAL A 1 201 ? 12.387 -6.610 -6.930 1.00 79.31 201 VAL A C 1
ATOM 1720 O O . VAL A 1 201 ? 12.082 -7.460 -6.100 1.00 79.31 201 VAL A O 1
ATOM 1723 N N . PHE A 1 202 ? 11.488 -5.828 -7.512 1.00 84.19 202 PHE A N 1
ATOM 1724 C CA . PHE A 1 202 ? 10.066 -6.148 -7.482 1.00 84.19 202 PHE A CA 1
ATOM 1725 C C . PHE A 1 202 ? 9.816 -7.147 -8.605 1.00 84.19 202 PHE A C 1
ATOM 1727 O O . PHE A 1 202 ? 10.156 -6.879 -9.759 1.00 84.19 202 PHE A O 1
ATOM 1734 N N . GLU A 1 203 ? 9.337 -8.334 -8.250 1.00 83.81 203 GLU A N 1
ATOM 1735 C CA . GLU A 1 203 ? 9.007 -9.364 -9.229 1.00 83.81 203 GLU A CA 1
ATOM 1736 C C . GLU A 1 203 ? 7.892 -8.841 -10.142 1.00 83.81 203 GLU A C 1
ATOM 1738 O O . GLU A 1 203 ? 7.068 -8.028 -9.722 1.00 83.81 203 GLU A O 1
ATOM 1743 N N . ALA A 1 204 ? 7.886 -9.273 -11.405 1.00 68.94 204 ALA A N 1
ATOM 1744 C CA . ALA A 1 204 ? 6.901 -8.853 -12.404 1.00 68.94 204 ALA A CA 1
ATOM 1745 C C . ALA A 1 204 ? 5.539 -9.556 -12.207 1.00 68.94 204 ALA A C 1
ATOM 1747 O O . ALA A 1 204 ? 4.941 -10.032 -13.165 1.00 68.94 204 ALA A O 1
ATOM 1748 N N . ASP A 1 205 ? 5.095 -9.623 -10.955 1.00 73.75 205 ASP A N 1
ATOM 1749 C CA . ASP A 1 205 ? 3.797 -10.103 -10.490 1.00 73.75 205 ASP A CA 1
ATOM 1750 C C . ASP A 1 205 ? 3.041 -8.928 -9.847 1.00 73.75 205 ASP A C 1
ATOM 1752 O O . ASP A 1 205 ? 3.632 -7.895 -9.512 1.00 73.75 205 ASP A O 1
ATOM 1756 N N . ASP A 1 206 ? 1.736 -9.082 -9.609 1.00 80.12 206 ASP A N 1
ATOM 1757 C CA . ASP A 1 206 ? 0.999 -8.143 -8.757 1.00 80.12 206 ASP A CA 1
ATOM 1758 C C . ASP A 1 206 ? 1.471 -8.271 -7.298 1.00 80.12 206 ASP A C 1
ATOM 1760 O O . ASP A 1 206 ? 0.951 -9.059 -6.502 1.00 80.12 206 ASP A O 1
ATOM 1764 N N . ILE A 1 207 ? 2.474 -7.467 -6.937 1.00 88.31 207 ILE A N 1
ATOM 1765 C CA . ILE A 1 207 ? 3.048 -7.419 -5.588 1.00 88.31 207 ILE A CA 1
ATOM 1766 C C . ILE A 1 207 ? 2.075 -6.869 -4.529 1.00 88.31 207 ILE A C 1
ATOM 1768 O O . ILE A 1 207 ? 2.326 -7.025 -3.331 1.00 88.31 207 ILE A O 1
ATOM 1772 N N . PHE A 1 208 ? 0.980 -6.210 -4.929 1.00 88.12 208 PHE A N 1
ATOM 1773 C CA . PHE A 1 208 ? 0.020 -5.595 -4.010 1.00 88.12 208 PHE A CA 1
ATOM 1774 C C . PHE A 1 208 ? -1.170 -6.499 -3.704 1.00 88.12 208 PHE A C 1
ATOM 1776 O O . PHE A 1 208 ? -1.802 -6.303 -2.661 1.00 88.12 208 PHE A O 1
ATOM 1783 N N . ARG A 1 209 ? -1.420 -7.529 -4.522 1.00 87.94 209 ARG A N 1
ATOM 1784 C CA . ARG A 1 209 ? -2.494 -8.522 -4.350 1.00 87.94 209 ARG A CA 1
ATOM 1785 C C . ARG A 1 209 ? -2.728 -8.926 -2.898 1.00 87.94 209 ARG A C 1
ATOM 1787 O O . ARG A 1 209 ? -3.837 -8.816 -2.375 1.00 87.94 209 ARG A O 1
ATOM 1794 N N . THR A 1 210 ? -1.691 -9.443 -2.239 1.00 88.56 210 THR A N 1
ATOM 1795 C CA . THR A 1 210 ? -1.826 -10.027 -0.895 1.00 88.56 210 THR A CA 1
ATOM 1796 C C . THR A 1 210 ? -2.132 -8.957 0.148 1.00 88.56 210 THR A C 1
ATOM 1798 O O . THR A 1 210 ? -2.948 -9.185 1.037 1.00 88.56 210 THR A O 1
ATOM 1801 N N . ILE A 1 211 ? -1.531 -7.773 0.019 1.00 90.25 211 ILE A N 1
ATOM 1802 C CA . ILE A 1 211 ? -1.795 -6.644 0.915 1.00 90.25 211 ILE A CA 1
ATOM 1803 C C . ILE A 1 211 ? -3.218 -6.115 0.723 1.00 90.25 211 ILE A C 1
ATOM 1805 O O . ILE A 1 211 ? -3.925 -5.907 1.707 1.00 90.25 211 ILE A O 1
ATOM 1809 N N . TYR A 1 212 ? -3.667 -5.953 -0.521 1.00 86.88 212 TYR A N 1
ATOM 1810 C CA . TYR A 1 212 ? -5.025 -5.509 -0.823 1.00 86.88 212 TYR A CA 1
ATOM 1811 C C . TYR A 1 212 ? -6.070 -6.460 -0.227 1.00 86.88 212 TYR A C 1
ATOM 1813 O O . TYR A 1 212 ? -7.006 -6.028 0.443 1.00 86.88 212 TYR A O 1
ATOM 1821 N N . GLN A 1 213 ? -5.870 -7.773 -0.389 1.00 86.31 213 GLN A N 1
ATOM 1822 C CA . GLN A 1 213 ? -6.774 -8.786 0.160 1.00 86.31 213 GLN A CA 1
ATOM 1823 C C . GLN A 1 213 ? -6.803 -8.844 1.691 1.00 86.31 213 GLN A C 1
ATOM 1825 O O . GLN A 1 213 ? -7.802 -9.310 2.240 1.00 86.31 213 GLN A O 1
ATOM 1830 N N . GLN A 1 214 ? -5.725 -8.425 2.361 1.00 86.56 214 GLN A N 1
ATOM 1831 C CA . GLN A 1 214 ? -5.708 -8.256 3.815 1.00 86.56 214 GLN A CA 1
ATOM 1832 C C . GLN A 1 214 ? -6.519 -7.015 4.208 1.00 86.56 214 GLN A C 1
ATOM 1834 O O . GLN A 1 214 ? -7.423 -7.106 5.027 1.00 86.56 214 GLN A O 1
ATOM 1839 N N . MET A 1 215 ? -6.264 -5.877 3.555 1.00 84.69 215 MET A N 1
ATOM 1840 C CA . MET A 1 215 ? -6.863 -4.591 3.923 1.00 84.69 215 MET A CA 1
ATOM 1841 C C . MET A 1 215 ? -8.361 -4.479 3.619 1.00 84.69 215 MET A C 1
ATOM 1843 O O . MET A 1 215 ? -9.072 -3.788 4.353 1.00 84.69 215 MET A O 1
ATOM 1847 N N . VAL A 1 216 ? -8.838 -5.118 2.547 1.00 81.69 216 VAL A N 1
ATOM 1848 C CA . VAL A 1 216 ? -10.238 -5.048 2.110 1.00 81.69 216 VAL A CA 1
ATOM 1849 C C . VAL A 1 216 ? -10.96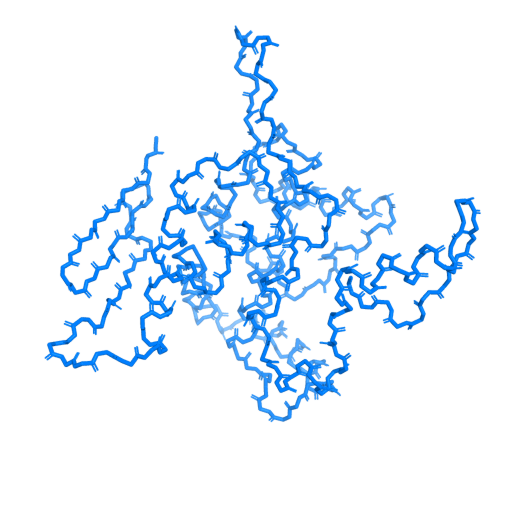8 -6.337 2.470 1.00 81.69 216 VAL A C 1
ATOM 1851 O O . VAL A 1 216 ? -10.578 -7.439 2.063 1.00 81.69 216 VAL A O 1
ATOM 1854 N N . SER A 1 217 ? -12.061 -6.191 3.226 1.00 79.19 217 SER A N 1
ATOM 1855 C CA . SER A 1 217 ? -12.795 -7.329 3.776 1.00 79.19 217 SER A CA 1
ATOM 1856 C C . SER A 1 217 ? -13.300 -8.275 2.671 1.00 79.19 217 SER A C 1
ATOM 1858 O O . SER A 1 217 ? -13.660 -7.821 1.579 1.00 79.19 217 SER A O 1
ATOM 1860 N N . PRO A 1 218 ? -13.394 -9.593 2.932 1.00 79.94 218 PRO A N 1
ATOM 1861 C CA . PRO A 1 218 ? -13.954 -10.534 1.964 1.00 79.94 218 PRO A CA 1
ATOM 1862 C C . PRO A 1 218 ? -15.386 -10.192 1.530 1.00 79.94 218 PRO A C 1
ATOM 1864 O O . PRO A 1 218 ? -15.724 -10.386 0.367 1.00 79.94 218 PRO A O 1
ATOM 1867 N N . ALA A 1 219 ? -16.220 -9.675 2.442 1.00 75.81 219 ALA A N 1
ATOM 1868 C CA . ALA A 1 219 ? -17.598 -9.287 2.138 1.00 75.81 219 ALA A CA 1
ATOM 1869 C C . ALA A 1 219 ? -17.641 -8.108 1.159 1.00 75.81 219 ALA A C 1
ATOM 1871 O O . ALA A 1 219 ? -18.379 -8.150 0.174 1.00 75.81 219 ALA A O 1
ATOM 1872 N N . THR A 1 220 ? -16.788 -7.111 1.396 1.00 76.19 220 THR A N 1
ATOM 1873 C CA . THR A 1 220 ? -16.606 -5.952 0.525 1.00 76.19 220 THR A CA 1
ATOM 1874 C C . THR A 1 220 ? -16.132 -6.384 -0.859 1.00 76.19 220 THR A C 1
ATOM 1876 O O . THR A 1 220 ? -16.796 -6.092 -1.847 1.00 76.19 220 THR A O 1
ATOM 1879 N N . ARG A 1 221 ? -15.053 -7.175 -0.942 1.00 82.56 221 ARG A N 1
ATOM 1880 C CA . ARG A 1 221 ? -14.534 -7.682 -2.224 1.00 82.56 221 ARG A CA 1
ATOM 1881 C C . ARG A 1 221 ? -15.564 -8.517 -2.981 1.00 82.56 221 ARG A C 1
ATOM 1883 O O . ARG A 1 221 ? -15.707 -8.365 -4.187 1.00 82.56 221 ARG A O 1
ATOM 1890 N N . HIS A 1 222 ? -16.338 -9.347 -2.280 1.00 79.06 222 HIS A N 1
ATOM 1891 C CA . HIS A 1 222 ? -17.425 -10.114 -2.890 1.00 79.06 222 HIS A CA 1
ATOM 1892 C C . HIS A 1 222 ? -18.527 -9.212 -3.465 1.00 79.06 222 HIS A C 1
ATOM 1894 O O . HIS A 1 222 ? -19.024 -9.495 -4.550 1.00 79.06 222 HIS A O 1
ATOM 1900 N N . ALA A 1 223 ? -18.881 -8.119 -2.779 1.00 73.69 223 ALA A N 1
ATOM 1901 C CA . ALA A 1 223 ? -19.842 -7.134 -3.284 1.00 73.69 223 ALA A CA 1
ATOM 1902 C C . ALA A 1 223 ? -19.369 -6.474 -4.587 1.00 73.69 223 ALA A C 1
ATOM 1904 O O . ALA A 1 223 ? -20.172 -6.248 -5.488 1.00 73.69 223 ALA A O 1
ATOM 1905 N N . LEU A 1 224 ? -18.066 -6.201 -4.675 1.00 76.75 224 LEU A N 1
ATOM 1906 C CA . LEU A 1 224 ? -17.420 -5.583 -5.832 1.00 76.75 224 LEU A CA 1
ATOM 1907 C C . LEU A 1 224 ? -17.174 -6.572 -6.985 1.00 76.75 224 LEU A C 1
ATOM 1909 O O . LEU A 1 224 ? -16.800 -6.160 -8.078 1.00 76.75 224 LEU A O 1
ATOM 1913 N N . GLY A 1 225 ? -17.356 -7.878 -6.754 1.00 77.81 225 GLY A N 1
ATOM 1914 C CA . GLY A 1 225 ? -16.931 -8.919 -7.693 1.00 77.81 225 GLY A CA 1
ATOM 1915 C C . GLY A 1 225 ? -15.406 -9.066 -7.796 1.00 77.81 225 GLY A C 1
ATOM 1916 O O . GLY A 1 225 ? -14.913 -9.706 -8.720 1.00 77.81 225 GLY A O 1
ATOM 1917 N N . GLU A 1 226 ? -14.653 -8.508 -6.848 1.00 79.19 226 GLU A N 1
ATOM 1918 C CA . GLU A 1 226 ? -13.190 -8.499 -6.831 1.00 79.19 226 GLU A CA 1
ATOM 1919 C C . GLU A 1 226 ? -12.624 -9.813 -6.274 1.00 79.19 226 GLU A C 1
ATOM 1921 O O . GLU A 1 226 ? -12.168 -9.920 -5.126 1.00 79.19 226 GLU A O 1
ATOM 1926 N N . PHE A 1 227 ? -12.642 -10.841 -7.120 1.00 79.56 227 PHE A N 1
ATOM 1927 C CA . PHE A 1 227 ? -11.941 -12.096 -6.877 1.00 79.56 227 PHE A CA 1
ATOM 1928 C C . PHE A 1 227 ? -10.710 -12.191 -7.760 1.00 79.56 227 PHE A C 1
ATOM 1930 O O . PHE A 1 227 ? -10.808 -12.234 -8.980 1.00 79.56 227 PHE A O 1
ATOM 1937 N N . TYR A 1 228 ? -9.549 -12.287 -7.119 1.00 77.69 228 TYR A N 1
ATOM 1938 C CA . TYR A 1 228 ? -8.310 -12.556 -7.829 1.00 77.69 228 TYR A CA 1
ATOM 1939 C C . TYR A 1 228 ? -8.375 -13.921 -8.503 1.00 77.69 228 TYR A C 1
ATOM 1941 O O . TYR A 1 228 ? -8.606 -14.940 -7.842 1.00 77.69 228 TYR A O 1
ATOM 1949 N N . THR A 1 229 ? -8.105 -13.937 -9.805 1.00 86.06 229 THR A N 1
ATOM 1950 C CA . THR A 1 229 ? -7.902 -15.170 -10.560 1.00 86.06 229 THR A CA 1
ATOM 1951 C C . THR A 1 229 ? -6.674 -15.892 -9.995 1.00 86.06 229 THR A C 1
ATOM 1953 O O . THR A 1 229 ? -5.595 -15.295 -9.930 1.00 86.06 229 THR A O 1
ATOM 1956 N N . PRO A 1 230 ? -6.788 -17.162 -9.556 1.00 86.50 230 PRO A N 1
ATOM 1957 C CA . PRO A 1 230 ? -5.633 -17.922 -9.090 1.00 86.50 230 PRO A CA 1
ATOM 1958 C C . PRO A 1 230 ? -4.516 -17.931 -10.150 1.00 86.50 230 PRO A C 1
ATOM 1960 O O . PRO A 1 230 ? -4.828 -18.172 -11.318 1.00 86.50 230 PRO A O 1
ATOM 1963 N N . PRO A 1 231 ? -3.231 -17.734 -9.785 1.00 83.81 231 PRO A N 1
ATOM 1964 C CA . PRO A 1 231 ? -2.146 -17.590 -10.765 1.00 83.81 231 PRO A CA 1
ATOM 1965 C C . PRO A 1 231 ? -2.045 -18.742 -11.763 1.00 83.81 231 PRO A C 1
ATOM 1967 O O . PRO A 1 231 ? -1.823 -18.524 -12.948 1.00 83.81 231 PRO A O 1
ATOM 1970 N N . GLU A 1 232 ? -2.274 -19.971 -11.300 1.00 89.50 232 GLU A N 1
ATOM 1971 C CA . GLU A 1 232 ? -2.243 -21.152 -12.162 1.00 89.50 232 GLU A CA 1
ATOM 1972 C C . GLU A 1 232 ? -3.397 -21.164 -13.174 1.00 89.50 232 GLU A C 1
ATOM 1974 O O . GLU A 1 232 ? -3.200 -21.527 -14.330 1.00 89.50 232 GLU A O 1
ATOM 1979 N N . LEU A 1 233 ? -4.585 -20.699 -12.773 1.00 91.81 233 LEU A N 1
ATOM 1980 C CA . LEU A 1 233 ? -5.715 -20.558 -13.687 1.00 91.81 233 LEU A CA 1
ATOM 1981 C C . LEU A 1 233 ? -5.452 -19.446 -14.710 1.00 91.81 233 LEU A C 1
ATOM 1983 O O . LEU A 1 233 ? -5.685 -19.654 -15.896 1.00 91.81 233 LEU A O 1
ATOM 1987 N N . ALA A 1 234 ? -4.915 -18.303 -14.271 1.00 89.69 234 ALA A N 1
ATOM 1988 C CA . ALA A 1 234 ? -4.524 -17.218 -15.168 1.00 89.69 234 ALA A CA 1
ATOM 1989 C C . ALA A 1 234 ? -3.478 -17.690 -16.193 1.00 89.69 234 ALA A C 1
ATOM 1991 O O . ALA A 1 234 ? -3.636 -17.443 -17.387 1.00 89.69 234 ALA A O 1
ATOM 1992 N N . ARG A 1 235 ? -2.463 -18.449 -15.753 1.00 90.56 235 ARG A N 1
ATOM 1993 C CA . ARG A 1 235 ? -1.462 -19.070 -16.633 1.00 90.56 235 ARG A CA 1
ATOM 1994 C C . ARG A 1 235 ? -2.118 -19.972 -17.678 1.00 90.56 235 ARG A C 1
ATOM 1996 O O . ARG A 1 235 ? -1.844 -19.809 -18.861 1.00 90.56 235 ARG A O 1
ATOM 2003 N N . MET A 1 236 ? -3.005 -20.875 -17.257 1.00 95.38 236 MET A N 1
ATOM 2004 C CA . MET A 1 236 ? -3.726 -21.774 -18.167 1.00 95.38 236 MET A CA 1
ATOM 2005 C C . MET A 1 236 ? -4.577 -21.005 -19.189 1.00 95.38 236 MET A C 1
ATOM 2007 O O . MET A 1 236 ? -4.523 -21.310 -20.375 1.00 95.38 236 MET A O 1
ATOM 2011 N N . MET A 1 237 ? -5.315 -19.979 -18.751 1.00 93.31 237 MET A N 1
ATOM 2012 C CA . MET A 1 237 ? -6.133 -19.135 -19.632 1.00 93.31 237 MET A CA 1
ATOM 2013 C C . MET A 1 237 ? -5.281 -18.386 -20.662 1.00 93.31 237 MET A C 1
ATOM 2015 O O . MET A 1 237 ? -5.652 -18.315 -21.831 1.00 93.31 237 MET A O 1
ATOM 2019 N N . VAL A 1 238 ? -4.133 -17.839 -20.248 1.00 92.38 238 VAL A N 1
ATOM 2020 C CA . VAL A 1 238 ? -3.198 -17.147 -21.148 1.00 92.38 238 VAL A CA 1
ATOM 2021 C C . VAL A 1 238 ? -2.569 -18.131 -22.136 1.00 92.38 238 VAL A C 1
ATOM 2023 O O . VAL A 1 238 ? -2.523 -17.836 -23.324 1.00 92.38 238 VAL A O 1
ATOM 2026 N N . GLU A 1 239 ? -2.130 -19.307 -21.689 1.00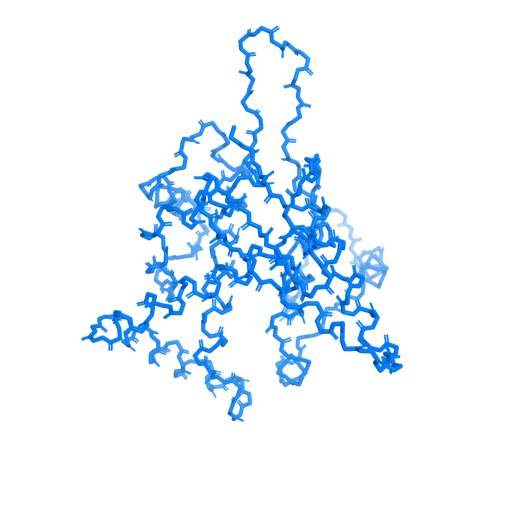 94.12 239 GLU A N 1
ATOM 2027 C CA . GLU A 1 239 ? -1.570 -20.339 -22.576 1.00 94.12 239 GLU A CA 1
ATOM 2028 C C . GLU A 1 239 ? -2.580 -20.849 -23.613 1.00 94.12 239 GLU A C 1
ATOM 2030 O O . GLU A 1 239 ? -2.189 -21.200 -24.725 1.00 94.12 239 GLU A O 1
ATOM 2035 N N . GLU A 1 240 ? -3.869 -20.868 -23.270 1.00 94.44 240 GLU A N 1
ATOM 2036 C CA . GLU A 1 240 ? -4.945 -21.284 -24.171 1.00 94.44 240 GLU A CA 1
ATOM 2037 C C . GLU A 1 240 ? -5.387 -20.168 -25.134 1.00 94.4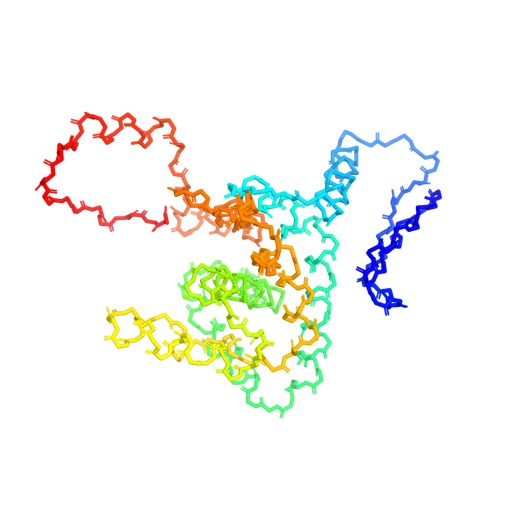4 240 GLU A C 1
ATOM 2039 O O . GLU A 1 240 ? -5.605 -20.423 -26.319 1.00 94.44 240 GLU A O 1
ATOM 2044 N N . ALA A 1 241 ? -5.531 -18.933 -24.643 1.00 91.69 241 ALA A N 1
ATOM 2045 C CA . ALA A 1 241 ? -6.192 -17.848 -25.372 1.00 91.69 241 ALA A CA 1
ATOM 2046 C C . ALA A 1 241 ? -5.238 -16.804 -25.977 1.00 91.69 241 ALA A C 1
ATOM 2048 O O . ALA A 1 241 ? -5.663 -16.007 -26.818 1.00 91.69 241 ALA A O 1
ATOM 2049 N N . TYR A 1 242 ? -3.967 -16.770 -25.564 1.00 93.69 242 TYR A N 1
ATOM 2050 C CA . TYR A 1 242 ? -3.003 -15.757 -25.987 1.00 93.69 242 TYR A CA 1
ATOM 2051 C C . TYR A 1 242 ? -1.856 -16.332 -26.819 1.00 93.69 242 TYR A C 1
ATOM 2053 O O . TYR A 1 242 ? -1.343 -17.424 -26.602 1.00 93.69 242 TYR A O 1
ATOM 2061 N N . SER A 1 243 ? -1.400 -15.544 -27.786 1.00 93.81 243 SER A N 1
ATOM 2062 C CA . SER A 1 243 ? -0.164 -15.776 -28.526 1.00 93.81 243 SER A CA 1
ATOM 2063 C C . SER A 1 243 ? 0.589 -14.461 -28.632 1.00 93.81 243 SER A C 1
ATOM 2065 O O . SER A 1 243 ? -0.015 -13.410 -28.846 1.00 93.81 243 SER A O 1
ATOM 2067 N N . PHE A 1 244 ? 1.911 -14.502 -28.485 1.00 92.81 244 PHE A N 1
ATOM 2068 C CA . PHE A 1 244 ? 2.716 -13.285 -28.457 1.00 92.81 244 PHE A CA 1
ATOM 2069 C C . PHE A 1 244 ? 2.462 -12.402 -29.692 1.00 92.81 244 PHE A C 1
ATOM 2071 O O . PHE A 1 244 ? 2.546 -12.864 -30.830 1.00 92.81 244 PHE A O 1
ATOM 2078 N N . GLY A 1 245 ? 2.157 -11.122 -29.457 1.00 92.69 245 GLY A N 1
ATOM 2079 C CA . GLY A 1 245 ? 1.903 -10.127 -30.504 1.00 92.69 245 GLY A CA 1
ATOM 2080 C C . GLY A 1 245 ? 0.429 -9.901 -30.863 1.00 92.69 245 GLY A C 1
ATOM 2081 O O . GLY A 1 245 ? 0.140 -8.959 -31.604 1.00 92.69 245 GLY A O 1
ATOM 2082 N N . ILE A 1 246 ? -0.511 -10.691 -30.330 1.00 94.38 246 ILE A N 1
ATOM 2083 C CA . ILE A 1 246 ? -1.942 -10.398 -30.499 1.00 94.38 246 ILE A CA 1
ATOM 2084 C C . ILE A 1 246 ? -2.389 -9.282 -29.548 1.00 94.38 246 ILE A C 1
ATOM 2086 O O . ILE A 1 246 ? -1.872 -9.135 -28.440 1.00 94.38 246 ILE A O 1
ATOM 2090 N N . LYS A 1 247 ? -3.373 -8.491 -29.984 1.00 92.50 247 LYS A N 1
ATOM 2091 C CA . LYS A 1 247 ? -4.078 -7.548 -29.111 1.00 92.50 247 LYS A CA 1
ATOM 2092 C C . LYS A 1 247 ? -5.212 -8.290 -28.413 1.00 92.50 247 LYS A C 1
ATOM 2094 O O . LYS A 1 247 ? -6.062 -8.861 -29.092 1.00 92.50 247 LYS A O 1
ATOM 2099 N N . THR A 1 248 ? -5.237 -8.221 -27.091 1.00 89.81 248 THR A N 1
ATOM 2100 C CA . THR A 1 248 ? -6.258 -8.854 -26.249 1.00 89.81 248 THR A CA 1
ATOM 2101 C C . THR A 1 248 ? -6.986 -7.784 -25.450 1.00 89.81 248 THR A C 1
ATOM 2103 O O . THR A 1 248 ? -6.396 -6.762 -25.100 1.00 89.81 248 THR A O 1
ATOM 2106 N N . LEU A 1 249 ? -8.267 -8.015 -25.177 1.00 89.62 249 LEU A N 1
ATOM 2107 C CA . LEU A 1 249 ? -9.081 -7.185 -24.302 1.00 89.62 249 LEU A CA 1
ATOM 2108 C C . LEU A 1 249 ? -9.643 -8.073 -23.197 1.00 89.62 249 LEU A C 1
ATOM 2110 O O . LEU A 1 249 ? -10.379 -9.012 -23.493 1.00 89.62 249 LEU A O 1
ATOM 2114 N N . ASP A 1 250 ? -9.326 -7.741 -21.952 1.00 88.88 250 ASP A N 1
ATOM 2115 C CA . ASP A 1 250 ? -10.036 -8.251 -20.787 1.00 88.88 250 ASP A CA 1
ATOM 2116 C C . ASP A 1 250 ? -10.897 -7.107 -20.219 1.00 88.88 250 ASP A C 1
ATOM 2118 O O . ASP A 1 250 ? -10.358 -6.159 -19.646 1.00 88.88 250 ASP A O 1
ATOM 2122 N N . PRO A 1 251 ? -12.226 -7.127 -20.435 1.00 87.56 251 PRO A N 1
ATOM 2123 C CA . PRO A 1 251 ? -13.116 -6.054 -20.003 1.00 87.56 251 PRO A CA 1
ATOM 2124 C C . PRO A 1 251 ? -13.410 -6.074 -18.494 1.00 87.56 251 PRO A C 1
ATOM 2126 O O . PRO A 1 251 ? -14.115 -5.188 -18.016 1.00 87.56 251 PRO A O 1
ATOM 2129 N N . ALA A 1 252 ? -12.907 -7.069 -17.756 1.00 84.50 252 ALA A N 1
ATOM 2130 C CA . ALA A 1 252 ? -13.082 -7.222 -16.314 1.00 84.50 252 ALA A CA 1
ATOM 2131 C C . ALA A 1 252 ? -11.744 -7.561 -15.629 1.00 84.50 252 ALA A C 1
ATOM 2133 O O . ALA A 1 252 ? -11.713 -8.328 -14.670 1.00 84.50 252 ALA A O 1
ATOM 2134 N N . CYS A 1 253 ? -10.648 -6.977 -16.130 1.00 77.94 253 CYS A N 1
ATOM 2135 C CA . CYS A 1 253 ? -9.278 -7.406 -15.845 1.00 77.94 253 CYS A CA 1
ATOM 2136 C C . CYS A 1 253 ? -8.833 -7.324 -14.383 1.00 77.94 253 CYS A C 1
ATOM 2138 O O . CYS A 1 253 ? -7.817 -7.921 -14.049 1.00 77.94 253 CYS A O 1
ATOM 2140 N N . GLY A 1 254 ? -9.550 -6.597 -13.519 1.00 78.88 254 GLY A N 1
ATOM 2141 C CA . GLY A 1 254 ? -9.107 -6.379 -12.143 1.00 78.88 254 GLY A CA 1
ATOM 2142 C C . GLY A 1 254 ? -7.682 -5.813 -12.102 1.00 78.88 254 GLY A C 1
ATOM 2143 O O . GLY A 1 254 ? -7.373 -4.896 -12.871 1.00 78.88 254 GLY A O 1
ATOM 2144 N N . SER A 1 255 ? -6.844 -6.360 -11.212 1.00 68.50 255 SER A N 1
ATOM 2145 C CA . SER A 1 255 ? -5.402 -6.087 -11.132 1.00 68.50 255 SER A CA 1
ATOM 2146 C C . SER A 1 255 ? -4.539 -7.242 -11.630 1.00 68.50 255 SER A C 1
ATOM 2148 O O . SER A 1 255 ? -4.962 -8.417 -11.508 1.00 68.50 255 SER A O 1
#

Foldseek 3Di:
DAWDWDDDQFWIFIDDPNDTQAIGGLPPDVDDDDPVSVVLNVLLVQLVCLCRDLALEFAQVSLCSPQAPSHSLVVSQLVVLVVVCVVCVPDPLVVLLVVVLVVVPVQFDPPQSDPSLVSLVLSLLLLVLLLLCCVVVQPDDDDLVSSVVSCVVCVVVVRNRPVVHSRNVSSVPSVSSCSSNVSQRFDDPDPPCPPPPSGRYYPPHPNCVNRVPRSHDPVRCVSNVNDDDDPVNVVVCCVVPHDPPDDDDDPPNRD

Sequence (255 aa):
LEWVIRVSNSEVEYYWKNEIIAKIELGIKKTKKSKEDIKIIESILATIVAVISNRPSFNAEIFALQYGEWSPIFYYSINKLSEKFIKYKKEKLQVLYSEWKSRFEEVYQIGDVTEELFLKHTYLALMIRLVLFATYFPEEDLKQKSIIELTYWLEERGFSLFIYDFFEWAINDIQLLELLYYGMRPRRKEKDDEKSINSRVFEADDIFRTIYQQMVSPATRHALGEFYTPPELARMMVEEAYSFGIKTLDPACGS

Organism: NCBI:txid412755

Secondary structure (DSSP, 8-state):
---EEEE-SSEEEEEETTEEEEEEE----SS---HHHHHHHHHHHHHHHHHHS--SEE-HHHHHHHHSTTSHHHHHHHHHHHHHHHHTTTSHHHHHHHHHHHHHTTTSPTTT--HHHHHHHHHHHHHHHHHHHHHH-TTS---HHHHHHHHHHHHTTT---STT-S-GGGGG-HHHHHHHHHTTPPPP--TT-TT-----EE-SS-TTHHHHHHHS-HHHHHHHT--PPPHHHHHHHHHHH--TT-----TT---